Protein AF-0000000078757923 (afdb_homodimer)

Secondary structure (DSSP, 8-state):
--EEE-HHHHHHHHHT--HHHHHHHHHHHHTT-EEE-HHHHHHHHHH--SHHHHHHHHHHHHTSEEPP--HHHHHHHHHHHHHHHHTT----HHHHHHHHHHHHTT-EEE---HHHHHHHHHS-PEEP---/--EEEPHHHHHHHHHT--HHHHHHHHHHHHTT-EEE-HHHHHHHHHH--SHHHHHHHHHHHHTSEEPP--HHHHHHHHHHHHHHHHTT----HHHHHHHHHHHHTT-EEE---HHHHHHHHHS-PEE----

Radius of gyration: 18.82 Å; Cα contacts (8 Å, |Δi|>4): 417; chains: 2; bounding box: 42×55×40 Å

Foldseek 3Di:
DAEEEALVLVVCLVVVPDVVSVVVVVVCVVVLRYEYEPLSLVVNLVPQPDPVSNVVSVVVRVPHHYFDDDPVLLVVLVVLQVQCVVVVQHDDSSVSSSQSSCVVVVHAYEDPDCSVVSSVVSDVHHHDDPD/DAEEEALVLVVCLVVVPDPVSVVVVVVCVVVLRYEYEPLSLVVNLVPQPDPVSNVVSVVVRVPHHYFDDDPVLLVVLVVLQVQCVVVVQHDDSSVSSSQSSCVVVVHAYEDPDCSVVVSVVSDVHHHDDPD

Nearest PDB structures (foldseek):
  6a7v-assembly1_E  TM=8.807E-01  e=2.699E-10  Mycobacterium tuberculosis H37Rv
  5ecw-assembly1_A  TM=8.393E-01  e=2.695E-07  Shigella flexneri
  5ecy-assembly1_E  TM=8.179E-01  e=3.902E-07  Shigella flexneri
  5h4g-assembly1_A  TM=8.136E-01  e=9.433E-05  Pyrococcus horikoshii OT3
  1v96-assembly1_A  TM=8.284E-01  e=4.985E-04  Pyrococcus horikoshii

Solvent-accessible surface area (backbone atoms only — not comparable to full-atom values): 14177 Å² total; per-residue (Å²): 125,40,30,32,67,31,58,69,43,50,54,40,44,77,66,64,74,42,70,61,59,37,50,43,52,48,51,35,57,75,68,69,26,44,39,40,45,61,66,46,51,14,51,53,43,28,63,42,85,47,69,72,53,34,56,56,44,51,57,56,57,68,71,43,49,71,55,86,73,47,70,69,51,28,43,49,21,6,49,49,40,34,53,36,41,75,72,72,43,84,68,53,70,66,56,30,42,55,49,40,52,21,51,76,64,67,17,25,36,32,62,79,59,68,67,55,57,57,47,28,72,75,42,89,50,43,71,49,72,90,103,124,40,29,30,67,32,57,69,44,50,54,39,44,78,66,65,74,43,70,61,60,36,50,43,52,48,52,34,55,75,68,68,25,47,39,39,45,62,65,46,51,13,54,52,42,29,64,41,85,47,69,72,53,34,56,57,45,51,55,57,57,68,70,43,50,70,55,86,73,47,68,71,51,27,44,50,21,5,48,48,41,34,54,36,41,77,71,73,42,84,67,54,70,67,57,30,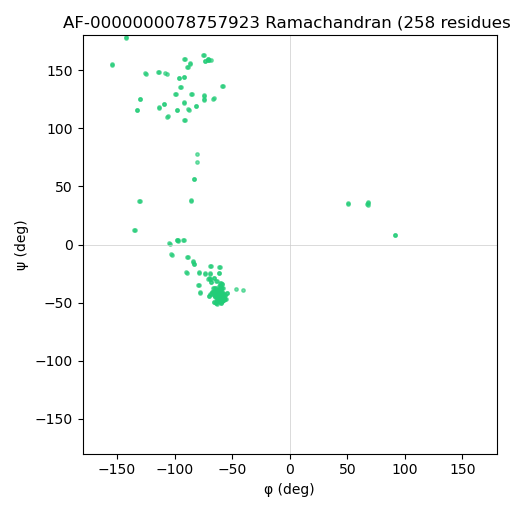41,54,50,41,51,22,51,75,64,67,17,25,37,31,62,80,60,67,67,55,58,56,47,27,74,76,41,92,50,43,71,50,71,90,103

pLDDT: mean 95.31, std 5.0, range [71.44, 98.69]

Organism: Turneriella parva (strain ATCC BAA-1111 / DSM 21527 / NCTC 11395 / H) (NCBI:t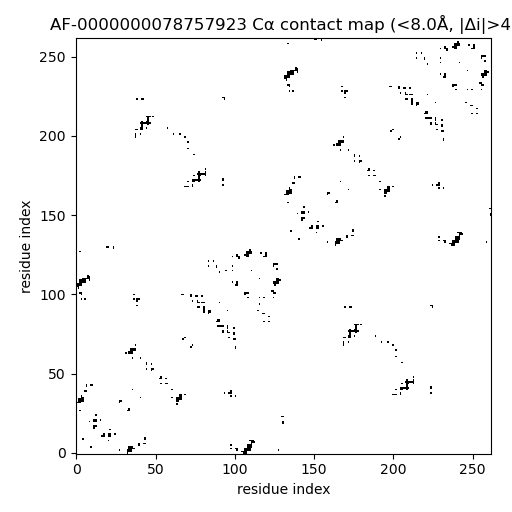xid869212)

InterPro domains:
  IPR002716 PIN domain [PF01850] (3-121)
  IPR022907 VapC family [MF_00265] (3-126)
  IPR029060 PIN-like domain superfamily [SSF88723] (1-119)
  IPR050556 Type II toxin-antitoxin system RNase [PTHR33653] (1-123)

Sequence (262 aa):
MNVVVDTCIWVDYFAGRDAALCEAVDRLLEHGLVLMTPVIAAELVSGARKNDQNVRLKAFLGDLSLADSSLSHWFRVGDLRARLQTEGITVSTPDAHIAQVALDQKARLFTHDKIFAKIAKACNLRLFDDFMNVVVDTCIWVDYFAGRDAALCEAVDRLLEHGLVLMTPVIAAELVSGARKNDQNVRLKAFLGDLSLADSSLSHWFRVGDLRARLQTEGITVSTPDAHIAQVALDQKARLFTHDKIFAKIAKACNLRLFDDF

Structure (mmCIF, N/CA/C/O backbone):
data_AF-0000000078757923-model_v1
#
loop_
_entity.id
_entity.type
_entity.pdbx_description
1 polymer 'Ribonuclease VapC'
#
loop_
_atom_site.group_PDB
_atom_site.id
_atom_site.type_symbol
_atom_site.label_atom_id
_atom_site.label_alt_id
_atom_site.label_comp_id
_atom_site.label_asym_id
_atom_site.label_entity_id
_atom_site.label_seq_id
_atom_site.pdbx_PDB_ins_code
_atom_site.Cartn_x
_atom_site.Cartn_y
_atom_site.Cartn_z
_atom_site.occupancy
_atom_site.B_iso_or_equiv
_atom_site.auth_seq_id
_atom_site.auth_comp_id
_atom_site.auth_asym_id
_atom_site.auth_atom_id
_atom_site.pdbx_PDB_model_num
ATOM 1 N N . MET A 1 1 ? 5.074 24.609 -3.227 1 90.94 1 MET A N 1
ATOM 2 C CA . MET A 1 1 ? 5.512 23.219 -3.238 1 90.94 1 MET A CA 1
ATOM 3 C C . MET A 1 1 ? 4.566 22.344 -2.418 1 90.94 1 MET A C 1
ATOM 5 O O . MET A 1 1 ? 4.199 22.703 -1.298 1 90.94 1 MET A O 1
ATOM 9 N N . ASN A 1 2 ? 4.16 21.172 -2.998 1 97.12 2 ASN A N 1
ATOM 10 C CA . ASN A 1 2 ? 3.213 20.312 -2.293 1 97.12 2 ASN A CA 1
ATOM 11 C C . ASN A 1 2 ? 3.871 19.594 -1.122 1 97.12 2 ASN A C 1
ATOM 13 O O . ASN A 1 2 ? 5.098 19.484 -1.066 1 97.12 2 ASN A O 1
ATOM 17 N N . VAL A 1 3 ? 2.982 19.188 -0.18 1 98.44 3 VAL A N 1
ATOM 18 C CA . VAL A 1 3 ? 3.449 18.484 1.009 1 98.44 3 VAL A CA 1
ATOM 19 C C . VAL A 1 3 ? 2.625 17.219 1.215 1 98.44 3 VAL A C 1
ATOM 21 O O . VAL A 1 3 ? 1.392 17.266 1.202 1 98.44 3 VAL A O 1
ATOM 24 N N . VAL A 1 4 ? 3.34 16.125 1.305 1 98.62 4 VAL A N 1
ATOM 25 C CA . VAL A 1 4 ? 2.701 14.898 1.786 1 98.62 4 VAL A CA 1
ATOM 26 C C . VAL A 1 4 ? 2.65 14.914 3.312 1 98.62 4 VAL A C 1
ATOM 28 O O . VAL A 1 4 ? 3.688 14.992 3.975 1 98.62 4 VAL A O 1
ATOM 31 N N . VAL A 1 5 ? 1.465 14.867 3.826 1 98.56 5 VAL A N 1
ATOM 32 C CA . VAL A 1 5 ? 1.284 14.852 5.273 1 98.56 5 VAL A CA 1
ATOM 33 C C . VAL A 1 5 ? 1.075 13.422 5.754 1 98.56 5 VAL A C 1
ATOM 35 O O . VAL A 1 5 ? 0.077 12.781 5.41 1 98.56 5 VAL A O 1
ATOM 38 N N . ASP A 1 6 ? 1.981 12.969 6.52 1 98.25 6 ASP A N 1
ATOM 39 C CA . ASP A 1 6 ? 2.02 11.578 6.961 1 98.25 6 ASP A CA 1
ATOM 40 C C . ASP A 1 6 ? 0.902 11.289 7.961 1 98.25 6 ASP A C 1
ATOM 42 O O . ASP A 1 6 ? 0.355 12.211 8.57 1 98.25 6 ASP A O 1
ATOM 46 N N . THR A 1 7 ? 0.587 10.055 8.109 1 97.88 7 THR A N 1
ATOM 47 C CA . THR A 1 7 ? -0.505 9.617 8.969 1 97.88 7 THR A CA 1
ATOM 48 C C . THR A 1 7 ? -0.314 10.133 10.398 1 97.88 7 THR A C 1
ATOM 50 O O . THR A 1 7 ? -1.262 10.617 11.023 1 97.88 7 THR A O 1
ATOM 53 N N . CYS A 1 8 ? 0.916 10.047 10.922 1 96.62 8 CYS A N 1
ATOM 54 C CA . CYS A 1 8 ? 1.171 10.477 12.297 1 96.62 8 CYS A CA 1
ATOM 55 C C . CYS A 1 8 ? 0.852 11.953 12.477 1 96.62 8 CYS A C 1
ATOM 57 O O . CYS A 1 8 ? 0.363 12.367 13.531 1 96.62 8 CYS A O 1
ATOM 59 N N . ILE A 1 9 ? 1.122 12.75 11.477 1 98 9 ILE A N 1
ATOM 60 C CA . ILE A 1 9 ? 0.833 14.18 11.547 1 98 9 ILE A CA 1
ATOM 61 C C . ILE A 1 9 ? -0.678 14.398 11.508 1 98 9 ILE A C 1
ATOM 63 O O . ILE A 1 9 ? -1.21 15.211 12.266 1 98 9 ILE A O 1
ATOM 67 N N . TRP A 1 10 ? -1.368 13.711 10.648 1 97.62 10 TRP A N 1
ATOM 68 C CA . TRP A 1 10 ? -2.822 13.82 10.578 1 97.62 10 TRP A CA 1
ATOM 69 C C . TRP A 1 10 ? -3.467 13.453 11.906 1 97.62 10 TRP A C 1
ATOM 71 O O . TRP A 1 10 ? -4.414 14.102 12.344 1 97.62 10 TRP A O 1
ATOM 81 N N . VAL A 1 11 ? -3.021 12.375 12.508 1 95.44 11 VAL A N 1
ATOM 82 C CA . VAL A 1 11 ? -3.557 11.93 13.789 1 95.44 11 VAL A CA 1
ATOM 83 C C . VAL A 1 11 ? -3.406 13.039 14.828 1 95.44 11 VAL A C 1
ATOM 85 O O . VAL A 1 11 ? -4.359 13.375 15.531 1 95.44 11 VAL A O 1
ATOM 88 N N . ASP A 1 12 ? -2.217 13.648 14.875 1 96 12 ASP A N 1
ATOM 89 C CA . ASP A 1 12 ? -1.98 14.758 15.789 1 96 12 ASP A CA 1
ATOM 90 C C . ASP A 1 12 ? -2.883 15.945 15.453 1 96 12 ASP A C 1
ATOM 92 O O . ASP A 1 12 ? -3.4 16.609 16.359 1 96 12 ASP A O 1
ATOM 96 N N . TYR A 1 13 ? -3.064 16.172 14.18 1 96.94 13 TYR A N 1
ATOM 97 C CA . TYR A 1 13 ? -3.879 17.297 13.711 1 96.94 13 TYR A CA 1
ATOM 98 C C . TYR A 1 13 ? -5.332 17.125 14.148 1 96.94 13 TYR A C 1
ATOM 100 O O . TYR A 1 13 ? -5.914 18.047 14.734 1 96.94 13 TYR A O 1
ATOM 108 N N . PHE A 1 14 ? -5.887 15.961 13.891 1 94.56 14 PHE A N 1
ATOM 109 C CA . PHE A 1 14 ? -7.289 15.727 14.211 1 94.56 14 PHE A CA 1
ATOM 110 C C . PHE A 1 14 ? -7.504 15.672 15.719 1 94.56 14 PHE A C 1
ATOM 112 O O . PHE A 1 14 ? -8.586 16 16.203 1 94.56 14 PHE A O 1
ATOM 119 N N . ALA A 1 15 ? -6.43 15.32 16.469 1 93.62 15 ALA A N 1
ATOM 120 C CA . ALA A 1 15 ? -6.508 15.266 17.922 1 93.62 15 ALA A CA 1
ATOM 121 C C . ALA A 1 15 ? -6.277 16.641 18.531 1 93.62 15 ALA A C 1
ATOM 123 O O . ALA A 1 15 ? -6.523 16.844 19.734 1 93.62 15 ALA A O 1
ATOM 124 N N . GLY A 1 16 ? -5.781 17.562 17.812 1 93.38 16 GLY A N 1
ATOM 125 C CA . GLY A 1 16 ? -5.492 18.891 18.328 1 93.38 16 GLY A CA 1
ATOM 126 C C . GLY A 1 16 ? -4.355 18.906 19.344 1 93.38 16 GLY A C 1
ATOM 127 O O . GLY A 1 16 ? -4.391 19.656 20.312 1 93.38 16 GLY A O 1
ATOM 128 N N . ARG A 1 17 ? -3.359 18.094 19.25 1 91.38 17 ARG A N 1
ATOM 129 C CA . ARG A 1 17 ? -2.344 17.875 20.266 1 91.38 17 ARG A CA 1
ATOM 130 C C . ARG A 1 17 ? -1.305 18.984 20.266 1 91.38 17 ARG A C 1
ATOM 132 O O . ARG A 1 17 ? -0.697 19.281 21.297 1 91.38 17 ARG A O 1
ATOM 139 N N . ASP A 1 18 ? -0.938 19.562 19.109 1 92.56 18 ASP A N 1
ATOM 140 C CA . ASP A 1 18 ? 0.115 20.547 18.938 1 92.56 18 ASP A CA 1
ATOM 141 C C . ASP A 1 18 ? -0.373 21.734 18.094 1 92.56 18 ASP A C 1
ATOM 143 O O . ASP A 1 18 ? -0.575 21.594 16.891 1 92.56 18 ASP A O 1
ATOM 147 N N . ALA A 1 19 ? -0.401 22.891 18.766 1 95.25 19 ALA A N 1
ATOM 148 C CA . ALA A 1 19 ? -0.981 24.062 18.109 1 95.25 19 ALA A CA 1
ATOM 149 C C . ALA A 1 19 ? -0.16 24.469 16.891 1 95.25 19 ALA A C 1
ATOM 151 O O . ALA A 1 19 ? -0.716 24.828 15.852 1 95.25 19 ALA A O 1
ATOM 152 N N . ALA A 1 20 ? 1.085 24.469 17.078 1 96.5 20 ALA A N 1
ATOM 153 C CA . ALA A 1 20 ? 1.955 24.859 15.969 1 96.5 20 ALA A CA 1
ATOM 154 C C . ALA A 1 20 ? 1.812 23.906 14.789 1 96.5 20 ALA A C 1
ATOM 156 O O . ALA A 1 20 ? 1.78 24.328 13.633 1 96.5 20 ALA A O 1
ATOM 157 N N . LEU A 1 21 ? 1.756 22.641 15.055 1 96.62 21 LEU A N 1
ATOM 158 C CA . LEU A 1 21 ? 1.553 21.625 14.031 1 96.62 21 LEU A CA 1
ATOM 159 C C . LEU A 1 21 ? 0.213 21.812 13.328 1 96.62 21 LEU A C 1
ATOM 161 O O . LEU A 1 21 ? 0.139 21.766 12.102 1 96.62 21 LEU A O 1
ATOM 165 N N . CYS A 1 22 ? -0.809 22.078 14.102 1 97.44 22 CYS A N 1
ATOM 166 C CA . CYS A 1 22 ? -2.143 22.266 13.547 1 97.44 22 CYS A CA 1
ATOM 167 C C . CYS A 1 22 ? -2.186 23.5 12.641 1 97.44 22 CYS A C 1
ATOM 169 O O . CYS A 1 22 ? -2.768 23.453 11.555 1 97.44 22 CYS A O 1
ATOM 171 N N . GLU A 1 23 ? -1.558 24.516 13.094 1 97.62 23 GLU A N 1
ATOM 172 C CA . GLU A 1 23 ? -1.508 25.734 12.289 1 97.62 23 GLU A CA 1
ATOM 173 C C . GLU A 1 23 ? -0.775 25.5 10.969 1 97.62 23 GLU A C 1
ATOM 175 O O . GLU A 1 23 ? -1.177 26.016 9.93 1 97.62 23 GLU A O 1
ATOM 180 N N . ALA A 1 24 ? 0.298 24.766 11.055 1 97.62 24 ALA A N 1
ATOM 181 C CA . ALA A 1 24 ? 1.062 24.438 9.852 1 97.62 24 ALA A CA 1
ATOM 182 C C . ALA A 1 24 ? 0.21 23.656 8.852 1 97.62 24 ALA A C 1
ATOM 184 O O . ALA A 1 24 ? 0.204 23.969 7.66 1 97.62 24 ALA A O 1
ATOM 185 N N . VAL A 1 25 ? -0.478 22.672 9.32 1 98.06 25 VAL A N 1
ATOM 186 C CA . VAL A 1 25 ? -1.34 21.859 8.461 1 98.06 25 VAL A CA 1
ATOM 187 C C . VAL A 1 25 ? -2.463 22.734 7.895 1 98.06 25 VAL A C 1
ATOM 189 O O . VAL A 1 25 ? -2.787 22.641 6.711 1 98.06 25 VAL A O 1
ATOM 192 N N . ASP A 1 26 ? -3.049 23.625 8.711 1 97.81 26 ASP A N 1
ATOM 193 C CA . ASP A 1 26 ? -4.098 24.531 8.25 1 97.81 26 ASP A CA 1
ATOM 194 C C . ASP A 1 26 ? -3.605 25.391 7.098 1 97.81 26 ASP A C 1
ATOM 196 O O . ASP A 1 26 ? -4.32 25.594 6.113 1 97.81 26 ASP A O 1
ATOM 200 N N . ARG A 1 27 ? -2.467 25.875 7.258 1 97.5 27 ARG A N 1
ATOM 201 C CA . ARG A 1 27 ? -1.891 26.719 6.211 1 97.5 27 ARG A CA 1
ATOM 202 C C . ARG A 1 27 ? -1.735 25.938 4.906 1 97.5 27 ARG A C 1
ATOM 204 O O . ARG A 1 27 ? -2.049 26.453 3.83 1 97.5 27 ARG A O 1
ATOM 211 N N . LEU A 1 28 ? -1.198 24.734 5.012 1 98 28 LEU A N 1
ATOM 212 C CA . LEU A 1 28 ? -1.042 23.906 3.83 1 98 28 LEU A CA 1
ATOM 213 C C . LEU A 1 28 ? -2.391 23.641 3.164 1 98 28 LEU A C 1
ATOM 215 O O . LEU A 1 28 ? -2.502 23.703 1.937 1 98 28 LEU A O 1
ATOM 219 N N . LEU A 1 29 ? -3.4 23.359 3.955 1 98 29 LEU A N 1
ATOM 220 C CA . LEU A 1 29 ? -4.742 23.094 3.457 1 98 29 LEU A CA 1
ATOM 221 C C . LEU A 1 29 ? -5.324 24.328 2.77 1 98 29 LEU A C 1
ATOM 223 O O . LEU A 1 29 ? -5.895 24.234 1.681 1 98 29 LEU A O 1
ATOM 227 N N . GLU A 1 30 ? -5.156 25.422 3.42 1 97.56 30 GLU A N 1
ATOM 228 C CA . GLU A 1 30 ? -5.699 26.672 2.91 1 97.56 30 GLU A CA 1
ATOM 229 C C . GLU A 1 30 ? -5.117 27 1.539 1 97.56 30 GLU A C 1
ATOM 231 O O . GLU A 1 30 ? -5.805 27.578 0.69 1 97.56 30 GLU A O 1
ATOM 236 N N . HIS A 1 31 ? -3.928 26.641 1.33 1 97.56 31 HIS A N 1
ATOM 237 C CA . HIS A 1 31 ? -3.246 26.984 0.09 1 97.56 31 HIS A CA 1
ATOM 238 C C . HIS A 1 31 ? -3.301 25.844 -0.915 1 97.56 31 HIS A C 1
ATOM 240 O O . HIS A 1 31 ? -2.703 25.922 -1.99 1 97.56 31 HIS A O 1
ATOM 246 N N . GLY A 1 32 ? -3.988 24.766 -0.598 1 97.25 32 GLY A N 1
ATOM 247 C CA . GLY A 1 32 ? -4.148 23.656 -1.514 1 97.25 32 GLY A CA 1
ATOM 248 C C . GLY A 1 32 ? -2.85 22.906 -1.782 1 97.25 32 GLY A C 1
ATOM 249 O O . GLY A 1 32 ? -2.625 22.422 -2.893 1 97.25 32 GLY A O 1
ATOM 250 N N . LEU A 1 33 ? -2.002 22.812 -0.717 1 97.75 33 LEU A N 1
ATOM 251 C CA . LEU A 1 33 ? -0.654 22.297 -0.935 1 97.75 33 LEU A CA 1
ATOM 252 C C . LEU A 1 33 ? -0.532 20.859 -0.43 1 97.75 33 LEU A C 1
ATOM 254 O O . LEU A 1 33 ? 0.512 20.234 -0.595 1 97.75 33 LEU A O 1
ATOM 258 N N . VAL A 1 34 ? -1.569 20.281 0.095 1 98.5 34 VAL A N 1
ATOM 259 C CA . VAL A 1 34 ? -1.521 18.938 0.666 1 98.5 34 VAL A CA 1
ATOM 260 C C . VAL A 1 34 ? -1.714 17.906 -0.437 1 98.5 34 VAL A C 1
ATOM 262 O O . VAL A 1 34 ? -2.652 18 -1.231 1 98.5 34 VAL A O 1
ATOM 265 N N . LEU A 1 35 ? -0.828 16.969 -0.448 1 97.94 35 LEU A N 1
ATOM 266 C CA . LEU A 1 35 ? -0.921 15.82 -1.337 1 97.94 35 LEU A CA 1
ATOM 267 C C . LEU A 1 35 ? -1.255 14.555 -0.554 1 97.94 35 LEU A C 1
ATOM 269 O O . LEU A 1 35 ? -0.511 14.164 0.349 1 97.94 35 LEU A O 1
ATOM 273 N N . MET A 1 36 ? -2.352 13.969 -0.925 1 97.88 36 MET A N 1
ATOM 274 C CA . MET A 1 36 ? -2.809 12.75 -0.273 1 97.88 36 MET A CA 1
ATOM 275 C C . MET A 1 36 ? -2.291 11.516 -1.005 1 97.88 36 MET A C 1
ATOM 277 O O . MET A 1 36 ? -2.158 11.523 -2.229 1 97.88 36 MET A O 1
ATOM 281 N N . THR A 1 37 ? -1.981 10.484 -0.229 1 97.5 37 THR A N 1
ATOM 282 C CA . THR A 1 37 ? -1.593 9.203 -0.797 1 97.5 37 THR A CA 1
ATOM 283 C C . THR A 1 37 ? -2.631 8.133 -0.472 1 97.5 37 THR A C 1
ATOM 285 O O . THR A 1 37 ? -3.262 8.172 0.587 1 97.5 37 THR A O 1
ATOM 288 N N . PRO A 1 38 ? -2.779 7.18 -1.384 1 96.31 38 PRO A N 1
ATOM 289 C CA . PRO A 1 38 ? -3.75 6.105 -1.151 1 96.31 38 PRO A CA 1
ATOM 290 C C . PRO A 1 38 ? -3.525 5.383 0.175 1 96.31 38 PRO A C 1
ATOM 292 O O . PRO A 1 38 ? -4.477 5.152 0.925 1 96.31 38 PRO A O 1
ATOM 295 N N . VAL A 1 39 ? -2.369 5.129 0.502 1 97.38 39 VAL A N 1
ATOM 296 C CA . VAL A 1 39 ? -2.033 4.352 1.689 1 97.38 39 VAL A CA 1
ATOM 297 C C . VAL A 1 39 ? -2.379 5.148 2.945 1 97.38 39 VAL A C 1
ATOM 299 O O . VAL A 1 39 ? -2.939 4.605 3.9 1 97.38 39 VAL A O 1
ATOM 302 N N . ILE A 1 40 ? -2.074 6.422 2.977 1 98.19 40 ILE A N 1
ATOM 303 C CA . ILE A 1 40 ? -2.379 7.27 4.125 1 98.19 40 ILE A CA 1
ATOM 304 C C . ILE A 1 40 ? -3.891 7.367 4.309 1 98.19 40 ILE A C 1
ATOM 306 O O . ILE A 1 40 ? -4.395 7.285 5.43 1 98.19 40 ILE A O 1
ATOM 310 N N . ALA A 1 41 ? -4.617 7.516 3.205 1 97.75 41 ALA A N 1
ATOM 311 C CA . ALA A 1 41 ? -6.074 7.57 3.277 1 97.75 41 ALA A CA 1
ATOM 312 C C . ALA A 1 41 ? -6.641 6.32 3.941 1 97.75 41 ALA A C 1
ATOM 314 O O . ALA A 1 41 ? -7.484 6.41 4.836 1 97.75 41 ALA A O 1
ATOM 315 N N . ALA A 1 42 ? -6.18 5.168 3.516 1 97.38 42 ALA A N 1
ATOM 316 C CA . ALA A 1 42 ? -6.648 3.904 4.082 1 97.38 42 ALA A CA 1
ATOM 317 C C . ALA A 1 42 ? -6.348 3.83 5.578 1 97.38 42 ALA A C 1
ATOM 319 O O . ALA A 1 42 ? -7.188 3.387 6.363 1 97.38 42 ALA A O 1
ATOM 320 N N . GLU A 1 43 ? -5.188 4.266 5.93 1 97.62 43 GLU A N 1
ATOM 321 C CA . GLU A 1 43 ? -4.762 4.199 7.328 1 97.62 43 GLU A CA 1
ATOM 322 C C . GLU A 1 43 ? -5.586 5.145 8.195 1 97.62 43 GLU A C 1
ATOM 324 O O . GLU A 1 43 ? -5.949 4.801 9.328 1 97.62 43 GLU A O 1
ATOM 329 N N . LEU A 1 44 ? -5.863 6.289 7.727 1 97.56 44 LEU A N 1
ATOM 330 C CA . LEU A 1 44 ? -6.68 7.246 8.469 1 97.56 44 LEU A CA 1
ATOM 331 C C . LEU A 1 44 ? -8.102 6.73 8.633 1 97.56 44 LEU A C 1
ATOM 333 O O . LEU A 1 44 ? -8.672 6.816 9.727 1 97.56 44 LEU A O 1
ATOM 337 N N . VAL A 1 45 ? -8.656 6.176 7.574 1 97.31 45 VAL A N 1
ATOM 338 C CA . VAL A 1 45 ? -10 5.613 7.637 1 97.31 45 VAL A CA 1
ATOM 339 C C . VAL A 1 45 ? -10.031 4.461 8.633 1 97.31 45 VAL A C 1
ATOM 341 O O . VAL A 1 45 ? -10.953 4.359 9.445 1 97.31 45 VAL A O 1
ATOM 344 N N . SER A 1 46 ? -9.031 3.629 8.57 1 96.5 46 SER A N 1
ATOM 345 C CA . SER A 1 46 ? -8.938 2.502 9.492 1 96.5 46 SER A CA 1
ATOM 346 C C . SER A 1 46 ? -8.914 2.971 10.945 1 96.5 46 SER A C 1
ATOM 348 O O . SER A 1 46 ? -9.438 2.293 11.828 1 96.5 46 SER A O 1
ATOM 350 N N . GLY A 1 47 ? -8.344 4.043 11.172 1 94.88 47 GLY A N 1
ATOM 351 C CA . GLY A 1 47 ? -8.18 4.559 12.523 1 94.88 47 GLY A CA 1
ATOM 352 C C . GLY A 1 47 ? -9.398 5.297 13.039 1 94.88 47 GLY A C 1
ATOM 353 O O . GLY A 1 47 ? -9.531 5.535 14.234 1 94.88 47 GLY A O 1
ATOM 354 N N . ALA A 1 48 ? -10.297 5.695 12.211 1 89 48 ALA A N 1
ATOM 355 C CA . ALA A 1 48 ? -11.477 6.465 12.586 1 89 48 ALA A CA 1
ATOM 356 C C . ALA A 1 48 ? -12.562 5.555 13.156 1 89 48 ALA A C 1
ATOM 358 O O . ALA A 1 48 ? -13.094 4.691 12.453 1 89 48 ALA A O 1
ATOM 359 N N . ARG A 1 49 ? -12.578 5.043 14.398 1 71.69 49 ARG A N 1
ATOM 360 C CA . ARG A 1 49 ? -13.305 4.043 15.164 1 71.69 49 ARG A CA 1
ATOM 361 C C . ARG A 1 49 ? -14.812 4.191 14.961 1 71.69 49 ARG A C 1
ATOM 363 O O . ARG A 1 49 ? -15.562 3.219 15.094 1 71.69 49 ARG A O 1
ATOM 370 N N . LYS A 1 50 ? -15.375 5.395 14.867 1 74.44 50 LYS A N 1
ATOM 371 C CA . LYS A 1 50 ? -16.828 5.516 14.828 1 74.44 50 LYS A CA 1
ATOM 372 C C . LYS A 1 50 ? -17.312 5.91 13.43 1 74.44 50 LYS A C 1
ATOM 374 O O . LYS A 1 50 ? -16.609 6.637 12.711 1 74.44 50 LYS A O 1
ATOM 379 N N . ASN A 1 51 ? -18.406 5.473 13.078 1 71.56 51 ASN A N 1
ATOM 380 C CA . ASN A 1 51 ? -19 5.645 11.758 1 71.56 51 ASN A CA 1
ATOM 381 C C . ASN A 1 51 ? -19.109 7.121 11.391 1 71.56 51 ASN A C 1
ATOM 383 O O . ASN A 1 51 ? -18.766 7.512 10.266 1 71.56 51 ASN A O 1
ATOM 387 N N . ASP A 1 52 ? -19.609 7.926 12.305 1 78.94 52 ASP A N 1
ATOM 388 C CA . ASP A 1 52 ? -19.812 9.336 11.984 1 78.94 52 ASP A CA 1
ATOM 389 C C . ASP A 1 52 ? -18.484 10.023 11.688 1 78.94 52 ASP A C 1
ATOM 391 O O . ASP A 1 52 ? -18.406 10.883 10.805 1 78.94 52 ASP A O 1
ATOM 395 N N . GLN A 1 53 ? -17.516 9.594 12.281 1 83.44 53 GLN A N 1
ATOM 396 C CA . GLN A 1 53 ? -16.172 10.133 12.07 1 83.44 53 GLN A CA 1
ATOM 397 C C . GLN A 1 53 ? -15.609 9.68 10.727 1 83.44 53 GLN A C 1
ATOM 399 O O . GLN A 1 53 ? -14.922 10.453 10.047 1 83.44 53 GLN A O 1
ATOM 404 N N . ASN A 1 54 ? -16.141 8.586 10.312 1 89.88 54 ASN A N 1
ATOM 405 C CA . ASN A 1 54 ? -15.648 8.031 9.055 1 89.88 54 ASN A CA 1
ATOM 406 C C . ASN A 1 54 ? -16.219 8.781 7.852 1 89.88 54 ASN A C 1
ATOM 408 O O . ASN A 1 54 ? -15.5 9.062 6.891 1 89.88 54 ASN A O 1
ATOM 412 N N . VAL A 1 55 ? -17.453 9.102 7.902 1 91.75 55 VAL A N 1
ATOM 413 C CA . VAL A 1 55 ? -18.109 9.781 6.789 1 91.75 55 VAL A CA 1
ATOM 414 C C . VAL A 1 55 ? -17.484 11.156 6.59 1 91.75 55 VAL A C 1
ATOM 416 O O . VAL A 1 55 ? -17.141 11.531 5.469 1 91.75 55 VAL A O 1
ATOM 419 N N . ARG A 1 56 ? -17.359 11.914 7.648 1 93.88 56 ARG A N 1
ATOM 420 C CA . ARG A 1 56 ? -16.766 13.242 7.582 1 93.88 56 ARG A CA 1
ATOM 421 C C . ARG A 1 56 ? -15.312 13.172 7.145 1 93.88 56 ARG A C 1
ATOM 423 O O . ARG A 1 56 ? -14.859 14 6.348 1 93.88 56 ARG A O 1
ATOM 430 N N . LEU A 1 57 ? -14.648 12.195 7.668 1 95.94 57 LEU A N 1
ATOM 431 C CA . LEU A 1 57 ? -13.242 12.016 7.312 1 95.94 57 LEU A CA 1
ATOM 432 C C . LEU A 1 57 ? -13.094 11.719 5.824 1 95.94 57 LEU A C 1
ATOM 434 O O . LEU A 1 57 ? -12.289 12.344 5.141 1 95.94 57 LEU A O 1
ATOM 438 N N . LYS A 1 58 ? -13.883 10.812 5.32 1 96.5 58 LYS A N 1
ATOM 439 C CA . LYS A 1 58 ? -13.812 10.43 3.912 1 96.5 58 LYS A CA 1
ATOM 440 C C . LYS A 1 58 ? -14.141 11.609 3.004 1 96.5 58 LYS A C 1
ATOM 442 O O . LYS A 1 58 ? -13.516 11.797 1.961 1 96.5 58 LYS A O 1
ATOM 447 N N . ALA A 1 59 ? -15.109 12.422 3.371 1 96.12 59 ALA A N 1
ATOM 448 C CA . ALA A 1 59 ? -15.445 13.625 2.615 1 96.12 59 ALA A CA 1
ATOM 449 C C . ALA A 1 59 ? -14.266 14.602 2.58 1 96.12 59 ALA A C 1
ATOM 451 O O . ALA A 1 59 ? -13.922 15.133 1.521 1 96.12 59 ALA A O 1
ATOM 452 N N . PHE A 1 60 ? -13.656 14.781 3.74 1 96.5 60 PHE A N 1
ATOM 453 C CA . PHE A 1 60 ? -12.492 15.656 3.861 1 96.5 60 PHE A CA 1
ATOM 454 C C . PHE A 1 60 ? -11.352 15.148 2.992 1 96.5 60 PHE A C 1
ATOM 456 O O . PHE A 1 60 ? -10.766 15.914 2.221 1 96.5 60 PHE A O 1
ATOM 463 N N . LEU A 1 61 ? -11.055 13.859 3.051 1 96.62 61 LEU A N 1
ATOM 464 C CA . LEU A 1 61 ? -9.961 13.266 2.289 1 96.62 61 LEU A CA 1
ATOM 465 C C . LEU A 1 61 ? -10.242 13.328 0.792 1 96.62 61 LEU A C 1
ATOM 467 O O . LEU A 1 61 ? -9.32 13.484 -0.013 1 96.62 61 LEU A O 1
ATOM 471 N N . GLY A 1 62 ? -11.492 13.141 0.432 1 95.94 62 GLY A N 1
ATOM 472 C CA . GLY A 1 62 ? -11.914 13.188 -0.959 1 95.94 62 GLY A CA 1
ATOM 473 C C . GLY A 1 62 ? -11.664 14.539 -1.614 1 95.94 62 GLY A C 1
ATOM 474 O O . GLY A 1 62 ? -11.609 14.633 -2.842 1 95.94 62 GLY A O 1
ATOM 475 N N . ASP A 1 63 ? -11.492 15.578 -0.839 1 95.94 63 ASP A N 1
ATOM 476 C CA . ASP A 1 63 ? -11.289 16.938 -1.338 1 95.94 63 ASP A CA 1
ATOM 477 C C . ASP A 1 63 ? -9.805 17.219 -1.584 1 95.94 63 ASP A C 1
ATOM 479 O O . ASP A 1 63 ? -9.453 18.219 -2.197 1 95.94 63 ASP A O 1
ATOM 483 N N . LEU A 1 64 ? -8.953 16.359 -1.146 1 96.94 64 LEU A N 1
ATOM 484 C CA . LEU A 1 64 ? -7.516 16.562 -1.275 1 96.94 64 LEU A CA 1
ATOM 485 C C . LEU A 1 64 ? -7.004 16 -2.598 1 96.94 64 LEU A C 1
ATOM 487 O O . LEU A 1 64 ? -7.594 15.07 -3.152 1 96.94 64 LEU A O 1
ATOM 491 N N . SER A 1 65 ? -5.922 16.578 -3.092 1 95.88 65 SER A N 1
ATOM 492 C CA . SER A 1 65 ? -5.281 16.047 -4.289 1 95.88 65 SER A CA 1
ATOM 493 C C . SER A 1 65 ? -4.676 14.672 -4.023 1 95.88 65 SER A C 1
ATOM 495 O O . SER A 1 65 ? -3.875 14.508 -3.098 1 95.88 65 SER A O 1
ATOM 497 N N . LEU A 1 66 ? -5.078 13.688 -4.848 1 95.62 66 LEU A N 1
ATOM 498 C CA . LEU A 1 66 ? -4.594 12.328 -4.676 1 95.62 66 LEU A CA 1
ATOM 499 C C . LEU A 1 66 ? -3.375 12.062 -5.555 1 95.62 66 LEU A C 1
ATOM 501 O O . LEU A 1 66 ? -3.373 12.414 -6.738 1 95.62 66 LEU A O 1
ATOM 505 N N . ALA A 1 67 ? -2.389 11.438 -4.973 1 95.69 67 ALA A N 1
ATOM 506 C CA . ALA A 1 67 ? -1.161 11.117 -5.695 1 95.69 67 ALA A CA 1
ATOM 507 C C . ALA A 1 67 ? -1.41 10.055 -6.758 1 95.69 67 ALA A C 1
ATOM 509 O O . ALA A 1 67 ? -2.344 9.258 -6.637 1 95.69 67 ALA A O 1
ATOM 510 N N . ASP A 1 68 ? -0.467 10.031 -7.738 1 89.81 68 ASP A N 1
ATOM 511 C CA . ASP A 1 68 ? -0.468 9.023 -8.789 1 89.81 68 ASP A CA 1
ATOM 512 C C . ASP A 1 68 ? -0.372 7.617 -8.203 1 89.81 68 ASP A C 1
ATOM 514 O O . ASP A 1 68 ? 0.352 7.391 -7.23 1 89.81 68 ASP A O 1
ATOM 518 N N . SER A 1 69 ? -1.141 6.777 -8.711 1 90.31 69 SER A N 1
ATOM 519 C CA . SER A 1 69 ? -1.124 5.383 -8.281 1 90.31 69 SER A CA 1
ATOM 520 C C . SER A 1 69 ? -1.043 4.434 -9.469 1 90.31 69 SER A C 1
ATOM 522 O O . SER A 1 69 ? -1.701 3.393 -9.484 1 90.31 69 SER A O 1
ATOM 524 N N . SER A 1 70 ? -0.289 4.84 -10.469 1 93.62 70 SER A N 1
ATOM 525 C CA . SER A 1 70 ? -0.1 4.012 -11.656 1 93.62 70 SER A CA 1
ATOM 526 C C . SER A 1 70 ? 0.85 2.852 -11.375 1 93.62 70 SER A C 1
ATOM 528 O O . SER A 1 70 ? 1.575 2.865 -10.375 1 93.62 70 SER A O 1
ATOM 530 N N . LEU A 1 71 ? 0.765 1.894 -12.289 1 95.75 71 LEU A N 1
ATOM 531 C CA . LEU A 1 71 ? 1.683 0.766 -12.172 1 95.75 71 LEU A CA 1
ATOM 532 C C . LEU A 1 71 ? 3.133 1.236 -12.234 1 95.75 71 LEU A C 1
ATOM 534 O O . LEU A 1 71 ? 3.992 0.708 -11.523 1 95.75 71 LEU A O 1
ATOM 538 N N . SER A 1 72 ? 3.414 2.211 -13.07 1 96.25 72 SER A N 1
ATOM 539 C CA . SER A 1 72 ? 4.758 2.771 -13.188 1 96.25 72 SER A CA 1
ATOM 540 C C . SER A 1 72 ? 5.223 3.363 -11.859 1 96.25 72 SER A C 1
ATOM 542 O O . SER A 1 72 ? 6.391 3.227 -11.492 1 96.25 72 SER A O 1
ATOM 544 N N . HIS A 1 73 ? 4.359 4.055 -11.148 1 97 73 HIS A N 1
ATOM 545 C CA . HIS A 1 73 ? 4.688 4.559 -9.82 1 97 73 HIS A CA 1
ATOM 546 C C . HIS A 1 73 ? 5.051 3.42 -8.875 1 97 73 HIS A C 1
ATOM 548 O O . HIS A 1 73 ? 6.059 3.492 -8.164 1 97 73 HIS A O 1
ATOM 554 N N . TRP A 1 74 ? 4.281 2.396 -8.898 1 97.25 74 TRP A N 1
ATOM 555 C CA . TRP A 1 74 ? 4.5 1.304 -7.957 1 97.25 74 TRP A CA 1
ATOM 556 C C . TRP A 1 74 ? 5.773 0.536 -8.297 1 97.25 74 TRP A C 1
ATOM 558 O O . TRP A 1 74 ? 6.434 -0.013 -7.41 1 97.25 74 TRP A O 1
ATOM 568 N N . PHE A 1 75 ? 6.145 0.512 -9.602 1 97.62 75 PHE A N 1
ATOM 569 C CA . PHE A 1 75 ? 7.453 -0.021 -9.953 1 97.62 75 PHE A CA 1
ATOM 570 C C . PHE A 1 75 ? 8.562 0.799 -9.305 1 97.62 75 PHE A C 1
ATOM 572 O O . PHE A 1 75 ? 9.523 0.242 -8.781 1 97.62 75 PHE A O 1
ATOM 579 N N . ARG A 1 76 ? 8.398 2.096 -9.289 1 97.25 76 ARG A N 1
ATOM 580 C CA . ARG A 1 76 ? 9.391 2.961 -8.664 1 97.25 76 ARG A CA 1
ATOM 581 C C . ARG A 1 76 ? 9.406 2.779 -7.148 1 97.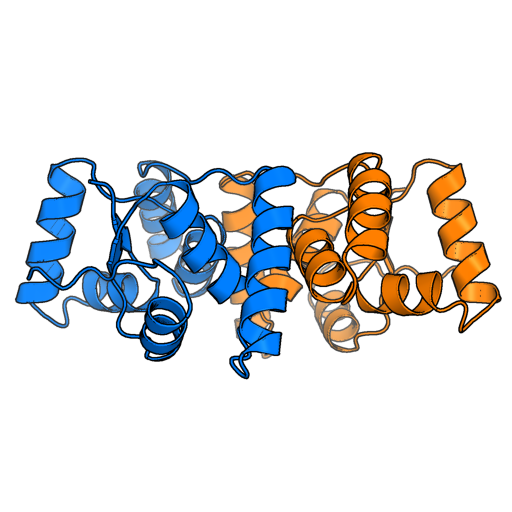25 76 ARG A C 1
ATOM 583 O O . ARG A 1 76 ? 10.453 2.902 -6.512 1 97.25 76 ARG A O 1
ATOM 590 N N . VAL A 1 77 ? 8.25 2.482 -6.602 1 97.81 77 VAL A N 1
ATOM 591 C CA . VAL A 1 77 ? 8.195 2.146 -5.18 1 97.81 77 VAL A CA 1
ATOM 592 C C . VAL A 1 77 ? 9.07 0.927 -4.902 1 97.81 77 VAL A C 1
ATOM 594 O O . VAL A 1 77 ? 9.875 0.932 -3.965 1 97.81 77 VAL A O 1
ATOM 597 N N . GLY A 1 78 ? 8.852 -0.129 -5.715 1 97.69 78 GLY A N 1
ATOM 598 C CA . GLY A 1 78 ? 9.672 -1.32 -5.562 1 97.69 78 GLY A CA 1
ATOM 599 C C . GLY A 1 78 ? 11.148 -1.052 -5.742 1 97.69 78 GLY A C 1
ATOM 600 O O . GLY A 1 78 ? 11.977 -1.549 -4.969 1 97.69 78 GLY A O 1
ATOM 601 N N . ASP A 1 79 ? 11.516 -0.257 -6.742 1 97.12 79 ASP A N 1
ATOM 602 C CA . ASP A 1 79 ? 12.898 0.109 -6.992 1 97.12 79 ASP A CA 1
ATOM 603 C C . ASP A 1 79 ? 13.5 0.852 -5.801 1 97.12 79 ASP A C 1
ATOM 605 O O . ASP A 1 79 ? 14.633 0.585 -5.398 1 97.12 79 ASP A O 1
ATOM 609 N N . LEU A 1 80 ? 12.766 1.768 -5.262 1 97.38 80 LEU A N 1
ATOM 610 C CA . LEU A 1 80 ? 13.227 2.527 -4.105 1 97.38 80 LEU A CA 1
ATOM 611 C C . LEU A 1 80 ? 13.492 1.605 -2.92 1 97.38 80 LEU A C 1
ATOM 613 O O . LEU A 1 80 ? 14.539 1.707 -2.27 1 97.38 80 LEU A O 1
ATOM 617 N N . ARG A 1 81 ? 12.539 0.761 -2.637 1 96.69 81 ARG A N 1
ATOM 618 C CA . ARG A 1 81 ? 12.68 -0.179 -1.53 1 96.69 81 ARG A CA 1
ATOM 619 C C . ARG A 1 81 ? 13.922 -1.04 -1.696 1 96.69 81 ARG A C 1
ATOM 621 O O . ARG A 1 81 ? 14.672 -1.251 -0.739 1 96.69 81 ARG A O 1
ATOM 628 N N . ALA A 1 82 ? 14.125 -1.572 -2.877 1 95.75 82 ALA A N 1
ATOM 629 C CA . ALA A 1 82 ? 15.305 -2.377 -3.166 1 95.75 82 ALA A CA 1
ATOM 630 C C . ALA A 1 82 ? 16.578 -1.58 -2.926 1 95.75 82 ALA A C 1
ATOM 632 O O . ALA A 1 82 ? 17.531 -2.078 -2.307 1 95.75 82 ALA A O 1
ATOM 633 N N . ARG A 1 83 ? 16.609 -0.375 -3.414 1 95.44 83 ARG A N 1
ATOM 634 C CA . ARG A 1 83 ? 17.781 0.491 -3.25 1 95.44 83 ARG A CA 1
ATOM 635 C C . ARG A 1 83 ? 18.062 0.752 -1.775 1 95.44 83 ARG A C 1
ATOM 637 O O . ARG A 1 83 ? 19.203 0.654 -1.332 1 95.44 83 ARG A O 1
ATOM 644 N N . LEU A 1 84 ? 17.062 1.068 -1.009 1 96.81 84 LEU A N 1
ATOM 645 C CA . LEU A 1 84 ? 17.219 1.339 0.416 1 96.81 84 LEU A CA 1
ATOM 646 C C . LEU A 1 84 ? 17.734 0.106 1.149 1 96.81 84 LEU A C 1
ATOM 648 O O . LEU A 1 84 ? 18.578 0.219 2.037 1 96.81 84 LEU A O 1
ATOM 652 N N . GLN A 1 85 ? 17.219 -1.016 0.745 1 95 85 GLN A N 1
ATOM 653 C CA . GLN A 1 85 ? 17.656 -2.26 1.366 1 95 85 GLN A CA 1
ATOM 654 C C . GLN A 1 85 ? 19.156 -2.484 1.144 1 95 85 GLN A C 1
ATOM 656 O O . GLN A 1 85 ? 19.859 -2.939 2.045 1 95 85 GLN A O 1
ATOM 661 N N . THR A 1 86 ? 19.625 -2.24 -0.074 1 93.75 86 THR A N 1
ATOM 662 C CA . THR A 1 86 ? 21.047 -2.393 -0.383 1 93.75 86 THR A CA 1
ATOM 663 C C . THR A 1 86 ? 21.891 -1.448 0.468 1 93.75 86 THR A C 1
ATOM 665 O O . THR A 1 86 ? 23.078 -1.7 0.693 1 93.75 86 THR A O 1
ATOM 668 N N . GLU A 1 87 ? 21.312 -0.414 0.904 1 94.5 87 GLU A N 1
ATOM 669 C CA . GLU A 1 87 ? 22.016 0.557 1.749 1 94.5 87 GLU A CA 1
ATOM 670 C C . GLU A 1 87 ? 21.812 0.238 3.229 1 94.5 87 GLU A C 1
ATOM 672 O O . GLU A 1 87 ? 22.172 1.041 4.094 1 94.5 87 GLU A O 1
ATOM 677 N N . GLY A 1 88 ? 21.141 -0.837 3.539 1 95.31 88 GLY A N 1
ATOM 678 C CA . GLY A 1 88 ? 20.984 -1.3 4.906 1 95.31 88 GLY A CA 1
ATOM 679 C C . GLY A 1 88 ? 19.734 -0.752 5.578 1 95.31 88 GLY A C 1
ATOM 680 O O . GLY A 1 88 ? 19.578 -0.868 6.797 1 95.31 88 GLY A O 1
ATOM 681 N N . ILE A 1 89 ? 18.875 -0.083 4.828 1 96.25 89 ILE A N 1
ATOM 682 C CA . ILE A 1 89 ? 17.625 0.475 5.363 1 96.25 89 ILE A CA 1
ATOM 683 C C . ILE A 1 89 ? 16.438 -0.366 4.902 1 96.25 89 ILE A C 1
ATOM 685 O O . ILE A 1 89 ? 16.109 -0.381 3.713 1 96.25 89 ILE A O 1
ATOM 689 N N . THR A 1 90 ? 15.812 -1.081 5.785 1 95.94 90 THR A N 1
ATOM 690 C CA . THR A 1 90 ? 14.617 -1.851 5.469 1 95.94 90 THR A CA 1
ATOM 691 C C . THR A 1 90 ? 13.359 -1.026 5.73 1 95.94 90 THR A C 1
ATOM 693 O O . THR A 1 90 ? 13.148 -0.543 6.844 1 95.94 90 THR A O 1
ATOM 696 N N . VAL A 1 91 ? 12.578 -0.863 4.691 1 96.81 91 VAL A N 1
ATOM 697 C CA . VAL A 1 91 ? 11.375 -0.04 4.812 1 96.81 91 VAL A CA 1
ATOM 698 C C . VAL A 1 91 ? 10.156 -0.846 4.387 1 96.81 91 VAL A C 1
ATOM 700 O O . VAL A 1 91 ? 10.242 -1.699 3.5 1 96.81 91 VAL A O 1
ATOM 703 N N . SER A 1 92 ? 9.047 -0.599 4.984 1 97.5 92 SER A N 1
ATOM 704 C CA . SER A 1 92 ? 7.801 -1.24 4.59 1 97.5 92 SER A CA 1
ATOM 705 C C . SER A 1 92 ? 7.312 -0.716 3.24 1 97.5 92 SER A C 1
ATOM 707 O O . SER A 1 92 ? 7.727 0.357 2.799 1 97.5 92 SER A O 1
ATOM 709 N N . THR A 1 93 ? 6.473 -1.492 2.594 1 97.44 93 THR A N 1
ATOM 710 C CA . THR A 1 93 ? 5.934 -1.074 1.304 1 97.44 93 THR A CA 1
ATOM 711 C C . THR A 1 93 ? 5.137 0.22 1.443 1 97.44 93 THR A C 1
ATOM 713 O O . THR A 1 93 ? 5.297 1.143 0.641 1 97.44 93 THR A O 1
ATOM 716 N N . PRO A 1 94 ? 4.324 0.391 2.551 1 97.75 94 PRO A N 1
ATOM 717 C CA . PRO A 1 94 ? 3.625 1.666 2.723 1 97.75 94 PRO A CA 1
ATOM 718 C C . PRO A 1 94 ? 4.582 2.848 2.873 1 97.75 94 PRO A C 1
ATOM 720 O O . PRO A 1 94 ? 4.383 3.891 2.244 1 97.75 94 PRO A O 1
ATOM 723 N N . ASP A 1 95 ? 5.617 2.689 3.617 1 97.94 95 ASP A N 1
ATOM 724 C CA . ASP A 1 95 ? 6.57 3.775 3.824 1 97.94 95 ASP A CA 1
ATOM 725 C C . ASP A 1 95 ? 7.305 4.113 2.529 1 97.94 95 ASP A C 1
ATOM 727 O O . ASP A 1 95 ? 7.531 5.285 2.225 1 97.94 95 ASP A O 1
ATOM 731 N N . ALA A 1 96 ? 7.664 3.07 1.794 1 97.94 96 ALA A N 1
ATOM 732 C CA . ALA A 1 96 ? 8.305 3.297 0.501 1 97.94 96 ALA A CA 1
ATOM 733 C C . ALA A 1 96 ? 7.367 4.027 -0.456 1 97.94 96 ALA A C 1
ATOM 735 O O . ALA A 1 96 ? 7.801 4.891 -1.221 1 97.94 96 ALA A O 1
ATOM 736 N N . HIS A 1 97 ? 6.102 3.643 -0.454 1 98.06 97 HIS A N 1
ATOM 737 C CA . HIS A 1 97 ? 5.094 4.301 -1.277 1 98.06 97 HIS A CA 1
ATOM 738 C C . HIS A 1 97 ? 4.992 5.785 -0.939 1 98.06 97 HIS A C 1
ATOM 740 O O . HIS A 1 97 ? 5.027 6.633 -1.833 1 98.06 97 HIS A O 1
ATOM 746 N N . ILE A 1 98 ? 4.895 6.078 0.338 1 98.31 98 ILE A N 1
ATOM 747 C CA . ILE A 1 98 ? 4.77 7.457 0.794 1 98.31 98 ILE A CA 1
ATOM 748 C C . ILE A 1 98 ? 6.004 8.25 0.372 1 98.31 98 ILE A C 1
ATOM 750 O O . ILE A 1 98 ? 5.887 9.344 -0.182 1 98.31 98 ILE A O 1
ATOM 754 N N . ALA A 1 99 ? 7.145 7.703 0.591 1 98.38 99 ALA A N 1
ATOM 755 C CA . ALA A 1 99 ? 8.391 8.359 0.205 1 98.38 99 ALA A CA 1
ATOM 756 C C . ALA A 1 99 ? 8.461 8.57 -1.306 1 98.38 99 ALA A C 1
ATOM 758 O O . ALA A 1 99 ? 8.836 9.648 -1.771 1 98.38 99 ALA A O 1
ATOM 759 N N . GLN A 1 100 ? 8.109 7.57 -2.045 1 98.25 100 GLN A N 1
ATOM 760 C CA . GLN A 1 100 ? 8.203 7.641 -3.5 1 98.25 100 GLN A CA 1
ATOM 761 C C . GLN A 1 100 ? 7.25 8.688 -4.062 1 98.25 100 GLN A C 1
ATOM 763 O O . GLN A 1 100 ? 7.566 9.359 -5.043 1 98.25 100 GLN A O 1
ATOM 768 N N . VAL A 1 101 ? 6.047 8.82 -3.482 1 98 101 VAL A N 1
ATOM 769 C CA . VAL A 1 101 ? 5.117 9.859 -3.898 1 98 101 VAL A CA 1
ATOM 770 C C . VAL A 1 101 ? 5.758 11.234 -3.717 1 98 101 VAL A C 1
ATOM 772 O O . VAL A 1 101 ? 5.707 12.07 -4.617 1 98 101 VAL A O 1
ATOM 775 N N . ALA A 1 102 ? 6.316 11.414 -2.527 1 98.12 102 ALA A N 1
ATOM 776 C CA . ALA A 1 102 ? 6.988 12.688 -2.273 1 98.12 102 ALA A CA 1
ATOM 777 C C . ALA A 1 102 ? 8.094 12.938 -3.293 1 98.12 102 ALA A C 1
ATOM 779 O O . ALA A 1 102 ? 8.219 14.047 -3.822 1 98.12 102 ALA A O 1
ATOM 780 N N . LEU A 1 103 ? 8.859 11.945 -3.625 1 97.88 103 LEU A N 1
ATOM 781 C CA . LEU A 1 103 ? 9.953 12.055 -4.578 1 97.88 103 LEU A CA 1
ATOM 782 C C . LEU A 1 103 ? 9.43 12.367 -5.977 1 97.88 103 LEU A C 1
ATOM 784 O O . LEU A 1 103 ? 9.938 13.266 -6.652 1 97.88 103 LEU A O 1
ATOM 788 N N . ASP A 1 104 ? 8.445 11.602 -6.398 1 97.25 104 ASP A N 1
ATOM 789 C CA . ASP A 1 104 ? 7.887 11.766 -7.738 1 97.25 104 ASP A CA 1
ATOM 790 C C . ASP A 1 104 ? 7.344 13.18 -7.93 1 97.25 104 ASP A C 1
ATOM 792 O O . ASP A 1 104 ? 7.453 13.75 -9.023 1 97.25 104 ASP A O 1
ATOM 796 N N . GLN A 1 105 ? 6.773 13.711 -6.926 1 97.06 105 GLN A N 1
ATOM 797 C CA . GLN A 1 105 ? 6.078 14.992 -7.023 1 97.06 105 GLN A CA 1
ATOM 798 C C . GLN A 1 105 ? 6.965 16.141 -6.555 1 97.06 105 GLN A C 1
ATOM 800 O O . GLN A 1 105 ? 6.508 17.281 -6.445 1 97.06 105 GLN A O 1
ATOM 805 N N . LYS A 1 106 ? 8.203 15.797 -6.23 1 96.75 106 LYS A N 1
ATOM 806 C CA . LYS A 1 106 ? 9.117 16.781 -5.668 1 96.75 106 LYS A CA 1
ATOM 807 C C . LYS A 1 106 ? 8.477 17.516 -4.488 1 96.75 106 LYS A C 1
ATOM 809 O O . LYS A 1 106 ? 8.602 18.734 -4.367 1 96.75 106 LYS A O 1
ATOM 814 N N . ALA A 1 107 ? 7.688 16.797 -3.738 1 98 107 ALA A N 1
ATOM 815 C CA . ALA A 1 107 ? 7 17.328 -2.559 1 98 107 ALA A CA 1
ATOM 816 C C . ALA A 1 107 ? 7.836 17.109 -1.3 1 98 107 ALA A C 1
ATOM 818 O O . ALA A 1 107 ? 8.766 16.297 -1.291 1 98 107 ALA A O 1
ATOM 819 N N . ARG A 1 108 ? 7.559 17.875 -0.284 1 98.31 108 ARG A N 1
ATOM 820 C CA . ARG A 1 108 ? 8.109 17.625 1.041 1 98.31 108 ARG A CA 1
ATOM 821 C C . ARG A 1 108 ? 7.23 16.641 1.817 1 98.31 108 ARG A C 1
ATOM 823 O O . ARG A 1 108 ? 6.047 16.5 1.518 1 98.31 108 ARG A O 1
ATOM 830 N N . LEU A 1 109 ? 7.875 15.984 2.75 1 98.69 109 LEU A N 1
ATOM 831 C CA . LEU A 1 109 ? 7.148 15.039 3.59 1 98.69 109 LEU A CA 1
ATOM 832 C C . LEU A 1 109 ? 7.098 15.523 5.035 1 98.69 109 LEU A C 1
ATOM 834 O O . LEU A 1 109 ? 8.141 15.734 5.66 1 98.69 109 LEU A O 1
ATOM 838 N N . PHE A 1 110 ? 5.855 15.773 5.535 1 98.69 110 PHE A N 1
ATOM 839 C CA . PHE A 1 110 ? 5.617 16.156 6.922 1 98.69 110 PHE A CA 1
ATOM 840 C C . PHE A 1 110 ? 5.367 14.922 7.785 1 98.69 110 PHE A C 1
ATOM 842 O O . PHE A 1 110 ? 4.297 14.312 7.707 1 98.69 110 PHE A O 1
ATOM 849 N N . THR A 1 111 ? 6.34 14.57 8.617 1 98.31 111 THR A N 1
ATOM 850 C CA . THR A 1 111 ? 6.266 13.32 9.359 1 98.31 111 THR A CA 1
ATOM 851 C C . THR A 1 111 ? 7.078 13.414 10.648 1 98.31 111 THR A C 1
ATOM 853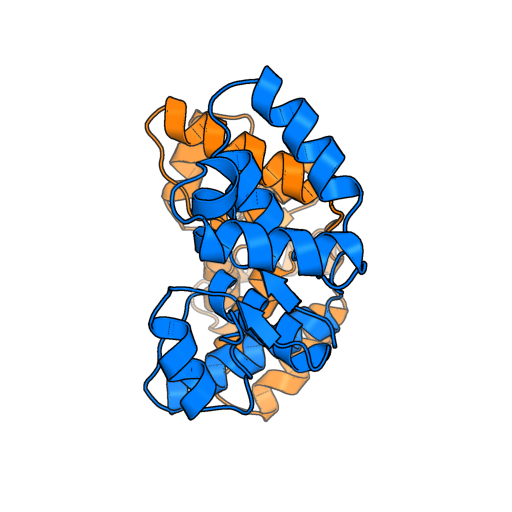 O O . THR A 1 111 ? 7.992 14.234 10.758 1 98.31 111 THR A O 1
ATOM 856 N N . HIS A 1 112 ? 6.656 12.578 11.617 1 96.19 112 HIS A N 1
ATOM 857 C CA . HIS A 1 112 ? 7.438 12.383 12.836 1 96.19 112 HIS A CA 1
ATOM 858 C C . HIS A 1 112 ? 8.203 11.07 12.797 1 96.19 112 HIS A C 1
ATOM 860 O O . HIS A 1 112 ? 9 10.781 13.688 1 96.19 112 HIS A O 1
ATOM 866 N N . ASP A 1 113 ? 7.953 10.242 11.836 1 96.94 113 ASP A N 1
ATOM 867 C CA . ASP A 1 113 ? 8.531 8.898 11.812 1 96.94 113 ASP A CA 1
ATOM 868 C C . ASP A 1 113 ? 10.016 8.953 11.445 1 96.94 113 ASP A C 1
ATOM 870 O O . ASP A 1 113 ? 10.375 9.406 10.359 1 96.94 113 ASP A O 1
ATOM 874 N N . LYS A 1 114 ? 10.859 8.398 12.273 1 96 114 LYS A N 1
ATOM 875 C CA . LYS A 1 114 ? 12.312 8.484 12.156 1 96 114 LYS A CA 1
ATOM 876 C C . LYS A 1 114 ? 12.812 7.707 10.938 1 96 114 LYS A C 1
ATOM 878 O O . LYS A 1 114 ? 13.914 7.957 10.445 1 96 114 LYS A O 1
ATOM 883 N N . ILE A 1 115 ? 12.023 6.824 10.43 1 97.25 115 ILE A N 1
ATOM 884 C CA . ILE A 1 115 ? 12.445 6.035 9.273 1 97.25 115 ILE A CA 1
ATOM 885 C C . ILE A 1 115 ? 12.617 6.945 8.062 1 97.25 115 ILE A C 1
ATOM 887 O O . ILE A 1 115 ? 13.484 6.707 7.219 1 97.25 115 ILE A O 1
ATOM 891 N N . PHE A 1 116 ? 11.883 8.008 8.016 1 97.94 116 PHE A N 1
ATOM 892 C CA . PHE A 1 116 ? 11.93 8.883 6.848 1 97.94 116 PHE A CA 1
ATOM 893 C C . PHE A 1 116 ? 13.164 9.781 6.895 1 97.94 116 PHE A C 1
ATOM 895 O O . PHE A 1 116 ? 13.625 10.266 5.859 1 97.94 116 PHE A O 1
ATOM 902 N N . ALA A 1 117 ? 13.664 9.992 8.109 1 96 117 ALA A N 1
ATOM 903 C CA . ALA A 1 117 ? 14.953 10.68 8.203 1 96 117 ALA A CA 1
ATOM 904 C C . ALA A 1 117 ? 16.062 9.828 7.594 1 96 117 ALA A C 1
ATOM 906 O O . ALA A 1 117 ? 16.969 10.352 6.93 1 96 117 ALA A O 1
ATOM 907 N N . LYS A 1 118 ? 15.984 8.547 7.863 1 96.06 118 LYS A N 1
ATOM 908 C CA . LYS A 1 118 ? 16.953 7.625 7.27 1 96.06 118 LYS A CA 1
ATOM 909 C C . LYS A 1 118 ? 16.828 7.598 5.75 1 96.06 118 LYS A C 1
ATOM 911 O O . LYS A 1 118 ? 17.828 7.598 5.035 1 96.06 118 LYS A O 1
ATOM 916 N N . ILE A 1 119 ? 15.57 7.574 5.277 1 97.62 119 ILE A N 1
ATOM 917 C CA . ILE A 1 119 ? 15.312 7.562 3.84 1 97.62 119 ILE A CA 1
ATOM 918 C C . ILE A 1 119 ? 15.852 8.844 3.205 1 97.62 119 ILE A C 1
ATOM 920 O O . ILE A 1 119 ? 16.453 8.805 2.131 1 97.62 119 ILE A O 1
ATOM 924 N N . ALA A 1 120 ? 15.633 9.945 3.842 1 96.5 120 ALA A N 1
ATOM 925 C CA . ALA A 1 120 ? 16.062 11.25 3.332 1 96.5 120 ALA A CA 1
ATOM 926 C C . ALA A 1 120 ? 17.578 11.289 3.168 1 96.5 120 ALA A C 1
ATOM 928 O O . ALA A 1 120 ? 18.094 11.93 2.248 1 96.5 120 ALA A O 1
ATOM 929 N N . LYS A 1 121 ? 18.25 10.625 4.059 1 93.31 121 LYS A N 1
ATOM 930 C CA . LYS A 1 121 ? 19.703 10.57 3.98 1 93.31 121 LYS A CA 1
ATOM 931 C C . LYS A 1 121 ? 20.172 9.742 2.789 1 93.31 121 LYS A C 1
ATOM 933 O O . LYS A 1 121 ? 21.203 10.016 2.195 1 93.31 121 LYS A O 1
ATOM 938 N N . ALA A 1 122 ? 19.375 8.766 2.422 1 94.31 122 ALA A N 1
ATOM 939 C CA . ALA A 1 122 ? 19.75 7.816 1.374 1 94.31 122 ALA A CA 1
ATOM 940 C C . ALA A 1 122 ? 19.297 8.312 0.001 1 94.31 122 ALA A C 1
ATOM 942 O O . ALA A 1 122 ? 19.844 7.902 -1.022 1 94.31 122 ALA A O 1
ATOM 943 N N . CYS A 1 123 ? 18.344 9.125 -0.006 1 93.19 123 CYS A N 1
ATOM 944 C CA . CYS A 1 123 ? 17.812 9.633 -1.27 1 93.19 123 CYS A CA 1
ATOM 945 C C . CYS A 1 123 ? 17.438 11.102 -1.148 1 93.19 123 CYS A C 1
ATOM 947 O O . CYS A 1 123 ? 17.656 11.727 -0.105 1 93.19 123 CYS A O 1
ATOM 949 N N . ASN A 1 124 ? 17 11.766 -2.139 1 93.25 124 ASN A N 1
ATOM 950 C CA . ASN A 1 124 ? 16.734 13.195 -2.172 1 93.25 124 ASN A CA 1
ATOM 951 C C . ASN A 1 124 ? 15.328 13.516 -1.649 1 93.25 124 ASN A C 1
ATOM 953 O O . ASN A 1 124 ? 14.648 14.391 -2.182 1 93.25 124 ASN A O 1
ATOM 957 N N . LEU A 1 125 ? 14.906 12.75 -0.58 1 97.31 125 LEU A N 1
ATOM 958 C CA . LEU A 1 125 ? 13.625 13.047 0.051 1 97.31 125 LEU A CA 1
ATOM 959 C C . LEU A 1 125 ? 13.727 14.305 0.915 1 97.31 125 LEU A C 1
ATOM 961 O O . LEU A 1 125 ? 14.625 14.422 1.746 1 97.31 125 LEU A O 1
ATOM 965 N N . ARG A 1 126 ? 12.844 15.25 0.724 1 97.19 126 ARG A N 1
ATOM 966 C CA . ARG A 1 126 ? 12.812 16.484 1.505 1 97.19 126 ARG A CA 1
ATOM 967 C C . ARG A 1 126 ? 11.758 16.406 2.605 1 97.19 126 ARG A C 1
ATOM 969 O O . ARG A 1 126 ? 10.609 16.031 2.348 1 97.19 126 ARG A O 1
ATOM 976 N N . LEU A 1 127 ? 12.195 16.719 3.754 1 97.75 127 LEU A N 1
ATOM 977 C CA . LEU A 1 127 ? 11.281 16.703 4.887 1 97.75 127 LEU A CA 1
ATOM 978 C C . LEU A 1 127 ? 10.727 18.094 5.164 1 97.75 127 LEU A C 1
ATOM 980 O O . LEU A 1 127 ? 11.398 19.094 4.914 1 97.75 127 LEU A O 1
ATOM 984 N N . PHE A 1 128 ? 9.445 18.125 5.57 1 97.38 128 PHE A N 1
ATOM 985 C CA . PHE A 1 128 ? 8.789 19.359 5.949 1 97.38 128 PHE A CA 1
ATOM 986 C C . PHE A 1 128 ? 9.008 19.656 7.43 1 97.38 128 PHE A C 1
ATOM 988 O O . PHE A 1 128 ? 8.594 18.891 8.289 1 97.38 128 PHE A O 1
ATOM 995 N N . ASP A 1 129 ? 9.711 20.812 7.672 1 88.56 129 ASP A N 1
ATOM 996 C CA . ASP A 1 129 ? 10.016 21.188 9.047 1 88.56 129 ASP A CA 1
ATOM 997 C C . ASP A 1 129 ? 9.75 22.672 9.281 1 88.56 129 ASP A C 1
ATOM 999 O O . ASP A 1 129 ? 10.203 23.25 10.273 1 88.56 129 ASP A O 1
ATOM 1003 N N . ASP A 1 130 ? 9.109 23.297 8.391 1 80.56 130 ASP A N 1
ATOM 1004 C CA . ASP A 1 130 ? 8.883 24.734 8.414 1 80.56 130 ASP A CA 1
ATOM 1005 C C . ASP A 1 130 ? 7.68 25.094 9.289 1 80.56 130 ASP A C 1
ATOM 1007 O O . ASP A 1 130 ? 6.617 25.438 8.773 1 80.56 130 ASP A O 1
ATOM 1011 N N . PHE A 1 131 ? 7.684 24.719 10.5 1 75.81 131 PHE A N 1
ATOM 1012 C CA . PHE A 1 131 ? 6.582 25.188 11.328 1 75.81 131 PHE A CA 1
ATOM 1013 C C . PHE A 1 131 ? 7.027 25.375 12.773 1 75.81 131 PHE A C 1
ATOM 1015 O O . PHE A 1 131 ? 8.055 24.828 13.18 1 75.81 131 PHE A O 1
ATOM 1022 N N . MET B 1 1 ? -13.359 -17.078 -13.102 1 90.88 1 MET B N 1
ATOM 1023 C CA . MET B 1 1 ? -13.188 -16.234 -11.93 1 90.88 1 MET B CA 1
ATOM 1024 C C . MET B 1 1 ? -11.727 -15.82 -11.766 1 90.88 1 MET B C 1
ATOM 1026 O O . MET B 1 1 ? -10.828 -16.656 -11.859 1 90.88 1 MET B O 1
ATOM 1030 N N . ASN B 1 2 ? -11.484 -14.5 -11.523 1 97.12 2 ASN B N 1
ATOM 1031 C CA . ASN B 1 2 ? -10.102 -14.031 -11.414 1 97.12 2 ASN B CA 1
ATOM 1032 C C . ASN B 1 2 ? -9.469 -14.469 -10.094 1 97.12 2 ASN B C 1
ATOM 1034 O O . ASN B 1 2 ? -10.172 -14.82 -9.148 1 97.12 2 ASN B O 1
ATOM 1038 N N . VAL B 1 3 ? -8.109 -14.484 -10.141 1 98.44 3 VAL B N 1
ATOM 1039 C CA . VAL B 1 3 ? -7.344 -14.883 -8.961 1 98.44 3 VAL B CA 1
ATOM 1040 C C . VAL B 1 3 ? -6.262 -13.844 -8.68 1 98.44 3 VAL B C 1
ATOM 1042 O O . VAL B 1 3 ? -5.504 -13.469 -9.578 1 98.44 3 VAL B O 1
ATOM 1045 N N . VAL B 1 4 ? -6.293 -13.352 -7.461 1 98.62 4 VAL B N 1
ATOM 1046 C CA . VAL B 1 4 ? -5.148 -12.578 -6.984 1 98.62 4 VAL B CA 1
ATOM 1047 C C . VAL B 1 4 ? -4.047 -13.523 -6.512 1 98.62 4 VAL B C 1
ATOM 1049 O O . VAL B 1 4 ? -4.266 -14.344 -5.609 1 98.62 4 VAL B O 1
ATOM 1052 N N . VAL B 1 5 ? -2.926 -13.43 -7.141 1 98.56 5 VAL B N 1
ATOM 1053 C CA . VAL B 1 5 ? -1.79 -14.266 -6.766 1 98.56 5 VAL B CA 1
ATOM 1054 C C . VAL B 1 5 ? -0.849 -13.484 -5.852 1 98.56 5 VAL B C 1
ATOM 1056 O O . VAL B 1 5 ? -0.253 -12.484 -6.27 1 98.56 5 VAL B O 1
ATOM 1059 N N . ASP B 1 6 ? -0.731 -13.945 -4.68 1 98.19 6 ASP B N 1
ATOM 1060 C CA . ASP B 1 6 ? 0.013 -13.258 -3.631 1 98.19 6 ASP B CA 1
ATOM 1061 C C . ASP B 1 6 ? 1.516 -13.312 -3.898 1 98.19 6 ASP B C 1
ATOM 1063 O O . ASP B 1 6 ? 1.987 -14.164 -4.656 1 98.19 6 ASP B O 1
ATOM 1067 N N . THR B 1 7 ? 2.227 -12.43 -3.293 1 97.94 7 THR B N 1
ATOM 1068 C CA . THR B 1 7 ? 3.666 -12.297 -3.496 1 97.94 7 THR B CA 1
ATOM 1069 C C . THR B 1 7 ? 4.371 -13.625 -3.207 1 97.94 7 THR B C 1
ATOM 1071 O O . THR B 1 7 ? 5.25 -14.039 -3.965 1 97.94 7 THR B O 1
ATOM 1074 N N . CYS B 1 8 ? 3.992 -14.312 -2.109 1 96.56 8 CYS B N 1
ATOM 1075 C CA . CYS B 1 8 ? 4.652 -15.555 -1.735 1 96.56 8 CYS B CA 1
ATOM 1076 C C . CYS B 1 8 ? 4.492 -16.609 -2.826 1 96.56 8 CYS B C 1
ATOM 1078 O O . CYS B 1 8 ? 5.402 -17.391 -3.072 1 96.56 8 CYS B O 1
ATOM 1080 N N . ILE B 1 9 ? 3.359 -16.625 -3.469 1 98 9 ILE B N 1
ATOM 1081 C CA . ILE B 1 9 ? 3.123 -17.578 -4.543 1 98 9 ILE B CA 1
ATOM 1082 C C . ILE B 1 9 ? 3.979 -17.219 -5.754 1 98 9 ILE B C 1
ATOM 1084 O O . ILE B 1 9 ? 4.574 -18.094 -6.387 1 98 9 ILE B O 1
ATOM 1088 N N . TRP B 1 10 ? 4.043 -15.969 -6.105 1 97.62 10 TRP B N 1
ATOM 1089 C CA . TRP B 1 10 ? 4.871 -15.523 -7.219 1 97.62 10 TRP B CA 1
ATOM 1090 C C . TRP B 1 10 ? 6.336 -15.891 -6.988 1 97.62 10 TRP B C 1
ATOM 1092 O O . TRP B 1 10 ? 7.027 -16.312 -7.914 1 97.62 10 TRP B O 1
ATOM 1102 N N . VAL B 1 11 ? 6.82 -15.648 -5.793 1 95.5 11 VAL B N 1
ATOM 1103 C CA . VAL B 1 11 ? 8.203 -15.961 -5.457 1 95.5 11 VAL B CA 1
ATOM 1104 C C . VAL B 1 11 ? 8.469 -17.453 -5.695 1 95.5 11 VAL B C 1
ATOM 1106 O O . VAL B 1 11 ? 9.453 -17.812 -6.336 1 95.5 11 VAL B O 1
ATOM 1109 N N . ASP B 1 12 ? 7.555 -18.297 -5.219 1 96.06 12 ASP B N 1
ATOM 1110 C CA . ASP B 1 12 ? 7.676 -19.734 -5.441 1 96.06 12 ASP B CA 1
ATOM 1111 C C . ASP B 1 12 ? 7.617 -20.062 -6.93 1 96.06 12 ASP B C 1
ATOM 1113 O O . ASP B 1 12 ? 8.352 -20.938 -7.406 1 96.06 12 ASP B O 1
ATOM 1117 N N . TYR B 1 13 ? 6.762 -19.375 -7.641 1 97 13 TYR B N 1
ATOM 1118 C CA . TYR B 1 13 ? 6.578 -19.594 -9.07 1 97 13 TYR B CA 1
ATOM 1119 C C . TYR B 1 13 ? 7.855 -19.281 -9.836 1 97 13 TYR B C 1
ATOM 1121 O O . TYR B 1 13 ? 8.336 -20.109 -10.625 1 97 13 TYR B O 1
ATOM 1129 N N . PHE B 1 14 ? 8.422 -18.109 -9.594 1 94.56 14 PHE B N 1
ATOM 1130 C CA . PHE B 1 14 ? 9.609 -17.688 -10.32 1 94.56 14 PHE B CA 1
ATOM 1131 C C . PHE B 1 14 ? 10.82 -18.531 -9.93 1 94.56 14 PHE B C 1
ATOM 1133 O O . PHE B 1 14 ? 11.742 -18.719 -10.727 1 94.56 14 PHE B O 1
ATOM 1140 N N . ALA B 1 15 ? 10.773 -19.094 -8.703 1 93.69 15 ALA B N 1
ATOM 1141 C CA . ALA B 1 15 ? 11.867 -19.953 -8.227 1 93.69 15 ALA B CA 1
ATOM 1142 C C . ALA B 1 15 ? 11.695 -21.391 -8.719 1 93.69 15 ALA B C 1
ATOM 1144 O O . ALA B 1 15 ? 12.617 -22.203 -8.609 1 93.69 15 ALA B O 1
ATOM 1145 N N . GLY B 1 16 ? 10.578 -21.734 -9.195 1 93.38 16 GLY B N 1
ATOM 1146 C CA . GLY B 1 16 ? 10.312 -23.094 -9.641 1 93.38 16 GLY B CA 1
ATOM 1147 C C . GLY B 1 16 ? 10.305 -24.109 -8.516 1 93.38 16 GLY B C 1
ATOM 1148 O O . GLY B 1 16 ? 10.758 -25.25 -8.68 1 93.38 16 GLY B O 1
ATOM 1149 N N . ARG B 1 17 ? 9.867 -23.797 -7.344 1 91.31 17 ARG B N 1
ATOM 1150 C CA . ARG B 1 17 ? 10.023 -24.609 -6.141 1 91.31 17 ARG B CA 1
ATOM 1151 C C . ARG B 1 17 ? 8.992 -25.734 -6.109 1 91.31 17 ARG B C 1
ATOM 1153 O O . ARG B 1 17 ? 9.234 -26.781 -5.508 1 91.31 17 ARG B O 1
ATOM 1160 N N . ASP B 1 18 ? 7.77 -25.547 -6.605 1 92.62 18 ASP B N 1
ATOM 1161 C CA . ASP B 1 18 ? 6.652 -26.484 -6.543 1 92.62 18 ASP B CA 1
ATOM 1162 C C . ASP B 1 18 ? 5.984 -26.625 -7.906 1 92.62 18 ASP B C 1
ATOM 1164 O O . ASP B 1 18 ? 5.309 -25.719 -8.375 1 92.62 18 ASP B O 1
ATOM 1168 N N . ALA B 1 19 ? 6.082 -27.844 -8.43 1 95.25 19 ALA B N 1
ATOM 1169 C CA . ALA B 1 19 ? 5.605 -28.078 -9.797 1 95.25 19 ALA B CA 1
ATOM 1170 C C . ALA B 1 19 ? 4.098 -27.875 -9.891 1 95.25 19 ALA B C 1
ATOM 1172 O O . ALA B 1 19 ? 3.604 -27.281 -10.859 1 95.25 19 ALA B O 1
ATOM 1173 N N . ALA B 1 20 ? 3.441 -28.406 -8.953 1 96.5 20 ALA B N 1
ATOM 1174 C CA . ALA B 1 20 ? 1.986 -28.266 -8.961 1 96.5 20 ALA B CA 1
ATOM 1175 C C . ALA B 1 20 ? 1.568 -26.797 -8.859 1 96.5 20 ALA B C 1
ATOM 1177 O O . ALA B 1 20 ? 0.637 -26.375 -9.539 1 96.5 20 ALA B O 1
ATOM 1178 N N . LEU B 1 21 ? 2.203 -26.062 -8 1 96.62 21 LEU B N 1
ATOM 1179 C CA . LEU B 1 21 ? 1.948 -24.625 -7.855 1 96.62 21 LEU B CA 1
ATOM 1180 C C . LEU B 1 21 ? 2.242 -23.891 -9.156 1 96.62 21 LEU B C 1
ATOM 1182 O O . LEU B 1 21 ? 1.44 -23.062 -9.594 1 96.62 21 LEU B O 1
ATOM 1186 N N . CYS B 1 22 ? 3.336 -24.219 -9.781 1 97.44 22 CYS B N 1
ATOM 1187 C CA . CYS B 1 22 ? 3.729 -23.578 -11.023 1 97.44 22 CYS B CA 1
ATOM 1188 C C . CYS B 1 22 ? 2.719 -23.859 -12.133 1 97.44 22 CYS B C 1
ATOM 1190 O O . CYS B 1 22 ? 2.342 -22.953 -12.883 1 97.44 22 CYS B O 1
ATOM 1192 N N . GLU B 1 23 ? 2.311 -25.062 -12.18 1 97.62 23 GLU B N 1
ATOM 1193 C CA . GLU B 1 23 ? 1.313 -25.438 -13.18 1 97.62 23 GLU B CA 1
ATOM 1194 C C . GLU B 1 23 ? 0.007 -24.672 -12.961 1 97.62 23 GLU B C 1
ATOM 1196 O O . GLU B 1 23 ? -0.639 -24.25 -13.922 1 97.62 23 GLU B O 1
ATOM 1201 N N . ALA B 1 24 ? -0.371 -24.562 -11.719 1 97.62 24 ALA B N 1
ATOM 1202 C CA . ALA B 1 24 ? -1.59 -23.828 -11.391 1 97.62 24 ALA B CA 1
ATOM 1203 C C . ALA B 1 24 ? -1.491 -22.375 -11.836 1 97.62 24 ALA B C 1
ATOM 1205 O O . ALA B 1 24 ? -2.426 -21.844 -12.438 1 97.62 24 ALA B O 1
ATOM 1206 N N . VAL B 1 25 ? -0.409 -21.734 -11.539 1 98.12 25 VAL B N 1
ATOM 1207 C CA . VAL B 1 25 ? -0.197 -20.344 -11.922 1 98.12 25 VAL B CA 1
ATOM 1208 C C . VAL B 1 25 ? -0.17 -20.234 -13.445 1 98.12 25 VAL B C 1
ATOM 1210 O O . VAL B 1 25 ? -0.766 -19.328 -14.023 1 98.12 25 VAL B O 1
ATOM 1213 N N . ASP B 1 26 ? 0.479 -21.188 -14.148 1 97.81 26 ASP B N 1
ATOM 1214 C CA . ASP B 1 26 ? 0.524 -21.203 -15.609 1 97.81 26 ASP B CA 1
ATOM 1215 C C . ASP B 1 26 ? -0.883 -21.25 -16.203 1 97.81 26 ASP B C 1
ATOM 1217 O O . ASP B 1 26 ? -1.185 -20.531 -17.156 1 97.81 26 ASP B O 1
ATOM 1221 N N . ARG B 1 27 ? -1.645 -22.062 -15.648 1 97.56 27 ARG B N 1
ATOM 1222 C CA . ARG B 1 27 ? -3.018 -22.188 -16.125 1 97.56 27 ARG B CA 1
ATOM 1223 C C . ARG B 1 27 ? -3.773 -20.875 -15.969 1 97.56 27 ARG B C 1
ATOM 1225 O O . ARG B 1 27 ? -4.496 -20.453 -16.875 1 97.56 27 ARG B O 1
ATOM 1232 N N . LEU B 1 28 ? -3.648 -20.281 -14.805 1 98 28 LEU B N 1
ATOM 1233 C CA . LEU B 1 28 ? -4.301 -19 -14.57 1 98 28 LEU B CA 1
ATOM 1234 C C . LEU B 1 28 ? -3.832 -17.953 -15.578 1 98 28 LEU B C 1
ATOM 1236 O O . LEU B 1 28 ? -4.641 -17.188 -16.109 1 98 28 LEU B O 1
ATOM 1240 N N . LEU B 1 29 ? -2.549 -17.906 -15.844 1 98 29 LEU B N 1
ATOM 1241 C CA . LEU B 1 29 ? -1.962 -16.969 -16.797 1 98 29 LEU B CA 1
ATOM 1242 C C . LEU B 1 29 ? -2.482 -17.219 -18.203 1 98 29 LEU B C 1
ATOM 1244 O O . LEU B 1 29 ? -2.852 -16.266 -18.906 1 98 29 LEU B O 1
ATOM 1248 N N . GLU B 1 30 ? -2.498 -18.453 -18.531 1 97.56 30 GLU B N 1
ATOM 1249 C CA . GLU B 1 30 ? -2.924 -18.844 -19.875 1 97.56 30 GLU B CA 1
ATOM 1250 C C . GLU B 1 30 ? -4.363 -18.406 -20.141 1 97.56 30 GLU B C 1
ATOM 1252 O O . GLU B 1 30 ? -4.711 -18.047 -21.281 1 97.56 30 GLU B O 1
ATOM 1257 N N . HIS B 1 31 ? -5.133 -18.406 -19.156 1 97.56 31 HIS B N 1
ATOM 1258 C CA . HIS B 1 31 ? -6.551 -18.094 -19.312 1 97.56 31 HIS B CA 1
ATOM 1259 C C . HIS B 1 31 ? -6.844 -16.641 -18.984 1 97.56 31 HIS B C 1
ATOM 1261 O O . HIS B 1 31 ? -8 -16.219 -18.969 1 97.56 31 HIS B O 1
ATOM 1267 N N . GLY B 1 32 ? -5.844 -15.852 -18.672 1 97.25 32 GLY B N 1
ATOM 1268 C CA . GLY B 1 32 ? -6.016 -14.438 -18.391 1 97.25 32 GLY B CA 1
ATOM 1269 C C . GLY B 1 32 ? -6.777 -14.18 -17.109 1 97.25 32 GLY B C 1
ATOM 1270 O O . GLY B 1 32 ? -7.539 -13.211 -17.016 1 97.25 32 GLY B O 1
ATOM 1271 N N . LEU B 1 33 ? -6.531 -15.055 -16.094 1 97.75 33 LEU B N 1
ATOM 1272 C CA . LEU B 1 33 ? -7.363 -15 -14.891 1 97.75 33 LEU B CA 1
ATOM 1273 C C . LEU B 1 33 ? -6.609 -14.352 -13.734 1 97.75 33 LEU B C 1
ATOM 1275 O O . LEU B 1 33 ? -7.172 -14.156 -12.656 1 97.75 33 LEU B O 1
ATOM 1279 N N . VAL B 1 34 ? -5.395 -13.922 -13.93 1 98.5 34 VAL B N 1
ATOM 1280 C CA . VAL B 1 34 ? -4.582 -13.352 -12.859 1 98.5 34 VAL B CA 1
ATOM 1281 C C . VAL B 1 34 ? -4.891 -11.859 -12.719 1 98.5 34 VAL B C 1
ATOM 1283 O O . VAL B 1 34 ? -4.883 -11.117 -13.703 1 98.5 34 VAL B O 1
ATOM 1286 N N . LEU B 1 35 ? -5.156 -11.484 -11.508 1 97.94 35 LEU B N 1
ATOM 1287 C CA . LEU B 1 35 ? -5.34 -10.078 -11.156 1 97.94 35 LEU B CA 1
ATOM 1288 C C . LEU B 1 35 ? -4.16 -9.57 -10.328 1 97.94 35 LEU B C 1
ATOM 1290 O O . LEU B 1 35 ? -3.871 -10.102 -9.258 1 97.94 35 LEU B O 1
ATOM 1294 N N . MET B 1 36 ? -3.539 -8.57 -10.859 1 97.88 36 MET B N 1
ATOM 1295 C CA . MET B 1 36 ? -2.387 -7.965 -10.195 1 97.88 36 MET B CA 1
ATOM 1296 C C . MET B 1 36 ? -2.818 -6.801 -9.305 1 97.88 36 MET B C 1
ATOM 1298 O O . MET B 1 36 ? -3.756 -6.074 -9.641 1 97.88 36 MET B O 1
ATOM 1302 N N . THR B 1 37 ? -2.135 -6.668 -8.172 1 97.44 37 THR B N 1
ATOM 1303 C CA . THR B 1 37 ? -2.354 -5.527 -7.293 1 97.44 37 THR B CA 1
ATOM 1304 C C . THR B 1 37 ? -1.115 -4.637 -7.242 1 97.44 37 THR B C 1
ATOM 1306 O O . THR B 1 37 ? 0.012 -5.125 -7.355 1 97.44 37 THR B O 1
ATOM 1309 N N . PRO B 1 38 ? -1.349 -3.344 -7.07 1 96.25 38 PRO B N 1
ATOM 1310 C CA . PRO B 1 38 ? -0.218 -2.414 -7.004 1 96.25 38 PRO B CA 1
ATOM 1311 C C . PRO B 1 38 ? 0.81 -2.807 -5.945 1 96.25 38 PRO B C 1
ATOM 1313 O O . PRO B 1 38 ? 2.014 -2.801 -6.219 1 96.25 38 PRO B O 1
ATOM 1316 N N . VAL B 1 39 ? 0.382 -3.209 -4.867 1 97.31 39 VAL B N 1
ATOM 1317 C CA . VAL B 1 39 ? 1.262 -3.51 -3.74 1 97.31 39 VAL B CA 1
ATOM 1318 C C . VAL B 1 39 ? 2.096 -4.75 -4.055 1 97.31 39 VAL B C 1
ATOM 1320 O O . VAL B 1 39 ? 3.299 -4.781 -3.781 1 97.31 39 VAL B O 1
ATOM 1323 N N . ILE B 1 40 ? 1.513 -5.77 -4.621 1 98.19 40 ILE B N 1
ATOM 1324 C CA . ILE B 1 40 ? 2.23 -6.992 -4.973 1 98.19 40 ILE B CA 1
ATOM 1325 C C . ILE B 1 40 ? 3.283 -6.68 -6.035 1 98.19 40 ILE B C 1
ATOM 1327 O O . ILE B 1 40 ? 4.418 -7.164 -5.957 1 98.19 40 ILE B O 1
ATOM 1331 N N . ALA B 1 41 ? 2.922 -5.852 -7.012 1 97.69 41 ALA B N 1
ATOM 1332 C CA . ALA B 1 41 ? 3.877 -5.461 -8.047 1 97.69 41 ALA B CA 1
ATOM 1333 C C . ALA B 1 41 ? 5.113 -4.805 -7.43 1 97.69 41 ALA B C 1
ATOM 1335 O O . ALA B 1 41 ? 6.242 -5.152 -7.777 1 97.69 41 ALA B O 1
ATOM 1336 N N . ALA B 1 42 ? 4.898 -3.869 -6.535 1 97.31 42 ALA B N 1
ATOM 1337 C CA . ALA B 1 42 ? 6.008 -3.18 -5.879 1 97.31 42 ALA B CA 1
ATOM 1338 C C . ALA B 1 42 ? 6.887 -4.164 -5.113 1 97.31 42 ALA B C 1
ATOM 1340 O O . ALA B 1 42 ? 8.117 -4.07 -5.156 1 97.31 42 ALA B O 1
ATOM 1341 N N . GLU B 1 43 ? 6.254 -5.078 -4.453 1 97.62 43 GLU B N 1
ATOM 1342 C CA . GLU B 1 43 ? 6.984 -6.047 -3.643 1 97.62 43 GLU B CA 1
ATOM 1343 C C . GLU B 1 43 ? 7.812 -6.988 -4.52 1 97.62 43 GLU B C 1
ATOM 1345 O O . GLU B 1 43 ? 8.945 -7.328 -4.176 1 97.62 43 GLU B O 1
ATOM 1350 N N . LEU B 1 44 ? 7.285 -7.406 -5.59 1 97.56 44 LEU B N 1
ATOM 1351 C CA . LEU B 1 44 ? 8.008 -8.281 -6.512 1 97.56 44 LEU B CA 1
ATOM 1352 C C . LEU B 1 44 ? 9.195 -7.555 -7.129 1 97.56 44 LEU B C 1
ATOM 1354 O O . LEU B 1 44 ? 10.289 -8.117 -7.219 1 97.56 44 LEU B O 1
ATOM 1358 N N . VAL B 1 45 ? 8.977 -6.324 -7.531 1 97.25 45 VAL B N 1
ATOM 1359 C CA . VAL B 1 45 ? 10.055 -5.527 -8.102 1 97.25 45 VAL B CA 1
ATOM 1360 C C . VAL B 1 45 ? 11.156 -5.328 -7.062 1 97.25 45 VAL B C 1
ATOM 1362 O O . VAL B 1 45 ? 12.344 -5.465 -7.371 1 97.25 45 VAL B O 1
ATOM 1365 N N . SER B 1 46 ? 10.75 -5.027 -5.867 1 96.44 46 SER B N 1
ATOM 1366 C CA . SER B 1 46 ? 11.711 -4.84 -4.781 1 96.44 46 SER B CA 1
ATOM 1367 C C . SER B 1 46 ? 12.555 -6.09 -4.566 1 96.44 46 SER B C 1
ATOM 1369 O O . SER B 1 46 ? 13.734 -5.996 -4.219 1 96.44 46 SER B O 1
ATOM 1371 N N . GLY B 1 47 ? 12 -7.184 -4.758 1 94.81 47 GLY B N 1
ATOM 1372 C CA . GLY B 1 47 ? 12.68 -8.445 -4.504 1 94.81 47 GLY B CA 1
ATOM 1373 C C . GLY B 1 47 ? 13.57 -8.891 -5.648 1 94.81 47 GLY B C 1
ATOM 1374 O O . GLY B 1 47 ? 14.414 -9.766 -5.48 1 94.81 47 GLY B O 1
ATOM 1375 N N . ALA B 1 48 ? 13.438 -8.367 -6.828 1 89.06 48 ALA B N 1
ATOM 1376 C CA . ALA B 1 48 ? 14.195 -8.766 -8.008 1 89.06 48 ALA B CA 1
ATOM 1377 C C . ALA B 1 48 ? 15.578 -8.125 -8.016 1 89.06 48 ALA B C 1
ATOM 1379 O O . ALA B 1 48 ? 15.703 -6.898 -8.125 1 89.06 48 ALA B O 1
ATOM 1380 N N . ARG B 1 49 ? 16.594 -8.422 -7.23 1 71.62 49 ARG B N 1
ATOM 1381 C CA . ARG B 1 49 ? 17.922 -7.93 -6.867 1 71.62 49 ARG B CA 1
ATOM 1382 C C . ARG B 1 49 ? 18.672 -7.422 -8.094 1 71.62 49 ARG B C 1
ATOM 1384 O O . ARG B 1 49 ? 19.531 -6.547 -7.98 1 71.62 49 ARG B O 1
ATOM 1391 N N . LYS B 1 50 ? 18.594 -8.062 -9.281 1 74.12 50 LYS B N 1
ATOM 1392 C CA . LYS B 1 50 ? 19.453 -7.648 -10.398 1 74.12 50 LYS B CA 1
ATOM 1393 C C . LYS B 1 50 ? 18.641 -6.906 -11.453 1 74.12 50 LYS B C 1
ATOM 1395 O O . LYS B 1 50 ? 17.469 -7.199 -11.664 1 74.12 50 LYS B O 1
ATOM 1400 N N . ASN B 1 51 ? 19.219 -6.008 -12.055 1 71.44 51 ASN B N 1
ATOM 1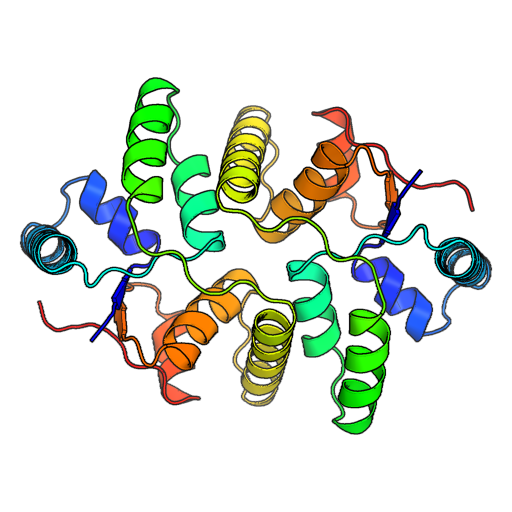401 C CA . ASN B 1 51 ? 18.609 -5.113 -13.039 1 71.44 51 ASN B CA 1
ATOM 1402 C C . ASN B 1 51 ? 17.938 -5.895 -14.164 1 71.44 51 ASN B C 1
ATOM 1404 O O . ASN B 1 51 ? 16.812 -5.586 -14.547 1 71.44 51 ASN B O 1
ATOM 1408 N N . ASP B 1 52 ? 18.641 -6.875 -14.695 1 78.56 52 ASP B N 1
ATOM 1409 C CA . ASP B 1 52 ? 18.078 -7.613 -15.828 1 78.56 52 ASP B CA 1
ATOM 1410 C C . ASP B 1 52 ? 16.812 -8.359 -15.422 1 78.56 52 ASP B C 1
ATOM 1412 O O . ASP B 1 52 ? 15.859 -8.453 -16.203 1 78.56 52 ASP B O 1
ATOM 1416 N N . GLN B 1 53 ? 16.766 -8.742 -14.273 1 83.25 53 GLN B N 1
ATOM 1417 C CA . GLN B 1 53 ? 15.602 -9.438 -13.742 1 83.25 53 GLN B CA 1
ATOM 1418 C C . GLN B 1 53 ? 14.438 -8.469 -13.523 1 83.25 53 GLN B C 1
ATOM 1420 O O . GLN B 1 53 ? 13.281 -8.82 -13.75 1 83.25 53 GLN B O 1
ATOM 1425 N N . ASN B 1 54 ? 14.828 -7.262 -13.344 1 89.81 54 ASN B N 1
ATOM 1426 C CA . ASN B 1 54 ? 13.805 -6.258 -13.086 1 89.81 54 ASN B CA 1
ATOM 1427 C C . ASN B 1 54 ? 13.086 -5.844 -14.359 1 89.81 54 ASN B C 1
ATOM 1429 O O . ASN B 1 54 ? 11.859 -5.684 -14.367 1 89.81 54 ASN B O 1
ATOM 1433 N N . VAL B 1 55 ? 13.812 -5.691 -15.422 1 91.69 55 VAL B N 1
ATOM 1434 C CA . VAL B 1 55 ? 13.227 -5.262 -16.688 1 91.69 55 VAL B CA 1
ATOM 1435 C C . VAL B 1 55 ? 12.242 -6.316 -17.172 1 91.69 55 VAL B C 1
ATOM 1437 O O . VAL B 1 55 ? 11.109 -5.996 -17.547 1 91.69 55 VAL B O 1
ATOM 1440 N N . ARG B 1 56 ? 12.648 -7.559 -17.203 1 93.75 56 ARG B N 1
ATOM 1441 C CA . ARG B 1 56 ? 11.789 -8.656 -17.641 1 93.75 56 ARG B CA 1
ATOM 1442 C C . ARG B 1 56 ? 10.586 -8.805 -16.719 1 93.75 56 ARG B C 1
ATOM 1444 O O . ARG B 1 56 ? 9.469 -9.039 -17.188 1 93.75 56 ARG B O 1
ATOM 1451 N N . LEU B 1 57 ? 10.852 -8.664 -15.477 1 95.88 57 LEU B N 1
ATOM 1452 C CA . LEU B 1 57 ? 9.773 -8.773 -14.5 1 95.88 57 LEU B CA 1
ATOM 1453 C C . LEU B 1 57 ? 8.734 -7.676 -14.711 1 95.88 57 LEU B C 1
ATOM 1455 O O . LEU B 1 57 ? 7.535 -7.957 -14.766 1 95.88 57 LEU B O 1
ATOM 1459 N N . LYS B 1 58 ? 9.172 -6.453 -14.867 1 96.5 58 LYS B N 1
ATOM 1460 C CA . LYS B 1 58 ? 8.266 -5.328 -15.047 1 96.5 58 LYS B CA 1
ATOM 1461 C C . LYS B 1 58 ? 7.449 -5.484 -16.328 1 96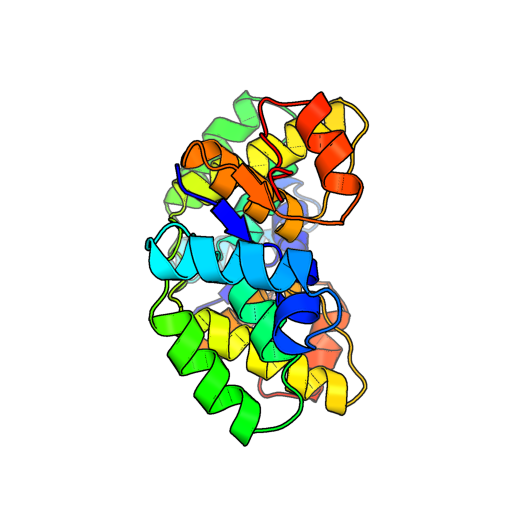.5 58 LYS B C 1
ATOM 1463 O O . LYS B 1 58 ? 6.258 -5.168 -16.359 1 96.5 58 LYS B O 1
ATOM 1468 N N . ALA B 1 59 ? 8.055 -5.98 -17.391 1 96.06 59 ALA B N 1
ATOM 1469 C CA . ALA B 1 59 ? 7.336 -6.242 -18.641 1 96.06 59 ALA B CA 1
ATOM 1470 C C . ALA B 1 59 ? 6.246 -7.293 -18.438 1 96.06 59 ALA B C 1
ATOM 1472 O O . ALA B 1 59 ? 5.113 -7.113 -18.891 1 96.06 59 ALA B O 1
ATOM 1473 N N . PHE B 1 60 ? 6.625 -8.352 -17.734 1 96.44 60 PHE B N 1
ATOM 1474 C CA . PHE B 1 60 ? 5.688 -9.43 -17.422 1 96.44 60 PHE B CA 1
ATOM 1475 C C . PHE B 1 60 ? 4.52 -8.906 -16.594 1 96.44 60 PHE B C 1
ATOM 1477 O O . PHE B 1 60 ? 3.355 -9.148 -16.938 1 96.44 60 PHE B O 1
ATOM 1484 N N . LEU B 1 61 ? 4.793 -8.133 -15.562 1 96.56 61 LEU B N 1
ATOM 1485 C CA . LEU B 1 61 ? 3.762 -7.594 -14.68 1 96.56 61 LEU B CA 1
ATOM 1486 C C . LEU B 1 61 ? 2.871 -6.602 -15.422 1 96.56 61 LEU B C 1
ATOM 1488 O O . LEU B 1 61 ? 1.673 -6.512 -15.141 1 96.56 61 LEU B O 1
ATOM 1492 N N . GLY B 1 62 ? 3.471 -5.824 -16.297 1 96 62 GLY B N 1
ATOM 1493 C CA . GLY B 1 62 ? 2.746 -4.844 -17.094 1 96 62 GLY B CA 1
ATOM 1494 C C . GLY B 1 62 ? 1.689 -5.465 -17.984 1 96 62 GLY B C 1
ATOM 1495 O O . GLY B 1 62 ? 0.767 -4.781 -18.438 1 96 62 GLY B O 1
ATOM 1496 N N . ASP B 1 63 ? 1.784 -6.754 -18.25 1 95.94 63 ASP B N 1
ATOM 1497 C CA . ASP B 1 63 ? 0.86 -7.461 -19.141 1 95.94 63 ASP B CA 1
ATOM 1498 C C . ASP B 1 63 ? -0.343 -7.992 -18.359 1 95.94 63 ASP B C 1
ATOM 1500 O O . ASP B 1 63 ? -1.331 -8.43 -18.953 1 95.94 63 ASP B O 1
ATOM 1504 N N . LEU B 1 64 ? -0.287 -7.949 -17.078 1 97 64 LEU B N 1
ATOM 1505 C CA . LEU B 1 64 ? -1.355 -8.484 -16.25 1 97 64 LEU B CA 1
ATOM 1506 C C . LEU B 1 64 ? -2.426 -7.43 -15.984 1 97 64 LEU B C 1
ATOM 1508 O O . LEU B 1 64 ? -2.137 -6.23 -16 1 97 64 LEU B O 1
ATOM 1512 N N . SER B 1 65 ? -3.648 -7.883 -15.758 1 95.88 65 SER B N 1
ATOM 1513 C CA . SER B 1 65 ? -4.719 -6.969 -15.367 1 95.88 65 SER B CA 1
ATOM 1514 C C . SER B 1 65 ? -4.461 -6.363 -13.992 1 95.88 65 SER B C 1
ATOM 1516 O O . SER B 1 65 ? -4.25 -7.094 -13.023 1 95.88 65 SER B O 1
ATOM 1518 N N . LEU B 1 66 ? -4.484 -5.027 -13.938 1 95.62 66 LEU B N 1
ATOM 1519 C CA . LEU B 1 66 ? -4.219 -4.332 -12.68 1 95.62 66 LEU B CA 1
ATOM 1520 C C . LEU B 1 66 ? -5.52 -3.998 -11.961 1 95.62 66 LEU B C 1
ATOM 1522 O O . LEU B 1 66 ? -6.473 -3.516 -12.578 1 95.62 66 LEU B O 1
ATOM 1526 N N . ALA B 1 67 ? -5.52 -4.242 -10.672 1 95.69 67 ALA B N 1
ATOM 1527 C CA . ALA B 1 67 ? -6.699 -3.973 -9.859 1 95.69 67 ALA B CA 1
ATOM 1528 C C . ALA B 1 67 ? -6.938 -2.473 -9.719 1 95.69 67 ALA B C 1
ATOM 1530 O O . ALA B 1 67 ? -6.004 -1.675 -9.836 1 95.69 67 ALA B O 1
ATOM 1531 N N . ASP B 1 68 ? -8.219 -2.158 -9.383 1 89.69 68 ASP B N 1
ATOM 1532 C CA . ASP B 1 68 ? -8.625 -0.785 -9.094 1 89.69 68 ASP B CA 1
ATOM 1533 C C . ASP B 1 68 ? -7.812 -0.195 -7.949 1 89.69 68 ASP B C 1
ATOM 1535 O O . ASP B 1 68 ? -7.516 -0.888 -6.973 1 89.69 68 ASP B O 1
ATOM 1539 N N . SER B 1 69 ? -7.414 0.972 -8.125 1 90.31 69 SER B N 1
ATOM 1540 C CA . SER B 1 69 ? -6.664 1.675 -7.086 1 90.31 69 SER B CA 1
ATOM 1541 C C . SER B 1 69 ? -7.234 3.068 -6.84 1 90.31 69 SER B C 1
ATOM 1543 O O . SER B 1 69 ? -6.48 4.027 -6.656 1 90.31 69 SER B O 1
ATOM 1545 N N . SER B 1 70 ? -8.531 3.164 -6.91 1 93.62 70 SER B N 1
ATOM 1546 C CA . SER B 1 70 ? -9.211 4.434 -6.668 1 93.62 70 SER B CA 1
ATOM 1547 C C . SER B 1 70 ? -9.234 4.77 -5.18 1 93.62 70 SER B C 1
ATOM 1549 O O . SER B 1 70 ? -9.008 3.898 -4.34 1 93.62 70 SER B O 1
ATOM 1551 N N . LEU B 1 71 ? -9.508 6.043 -4.961 1 95.88 71 LEU B N 1
ATOM 1552 C CA . LEU B 1 71 ? -9.641 6.469 -3.57 1 95.88 71 LEU B CA 1
ATOM 1553 C C . LEU B 1 71 ? -10.758 5.703 -2.869 1 95.88 71 LEU B C 1
ATOM 1555 O O . LEU B 1 71 ? -10.633 5.355 -1.693 1 95.88 71 LEU B O 1
ATOM 1559 N N . SER B 1 72 ? -11.844 5.453 -3.561 1 96.25 72 SER B N 1
ATOM 1560 C CA . SER B 1 72 ? -12.953 4.688 -3.008 1 96.25 72 SER B CA 1
ATOM 1561 C C . SER B 1 72 ? -12.516 3.285 -2.6 1 96.25 72 SER B C 1
ATOM 1563 O O . SER B 1 72 ? -12.945 2.768 -1.567 1 96.25 72 SER B O 1
ATOM 1565 N N . HIS B 1 73 ? -11.688 2.639 -3.395 1 97 73 HIS B N 1
ATOM 1566 C CA . HIS B 1 73 ? -11.133 1.342 -3.027 1 97 73 HIS B CA 1
ATOM 1567 C C . HIS B 1 73 ? -10.32 1.435 -1.737 1 97 73 HIS B C 1
ATOM 1569 O O . HIS B 1 73 ? -10.484 0.61 -0.836 1 97 73 HIS B O 1
ATOM 1575 N N . TRP B 1 74 ? -9.523 2.422 -1.634 1 97.31 74 TRP B N 1
ATOM 1576 C CA . TRP B 1 74 ? -8.648 2.533 -0.475 1 97.31 74 TRP B CA 1
ATOM 1577 C C . TRP B 1 74 ? -9.438 2.871 0.781 1 97.31 74 TRP B C 1
ATOM 1579 O O . TRP B 1 74 ? -9.055 2.488 1.889 1 97.31 74 TRP B O 1
ATOM 1589 N N . PHE B 1 75 ? -10.57 3.592 0.608 1 97.69 75 PHE B N 1
ATOM 1590 C CA . PHE B 1 75 ? -11.477 3.76 1.74 1 97.69 75 PHE B CA 1
ATOM 1591 C C . PHE B 1 75 ? -11.992 2.412 2.223 1 97.69 75 PHE B C 1
ATOM 1593 O O . PHE B 1 75 ? -12.047 2.158 3.428 1 97.69 75 PHE B O 1
ATOM 1600 N N . ARG B 1 76 ? -12.305 1.537 1.299 1 97.25 76 ARG B N 1
ATOM 1601 C CA . ARG B 1 76 ? -12.781 0.208 1.666 1 97.25 76 ARG B CA 1
ATOM 1602 C C . ARG B 1 76 ? -11.664 -0.617 2.303 1 97.25 76 ARG B C 1
ATOM 1604 O O . ARG B 1 76 ? -11.922 -1.444 3.18 1 97.25 76 ARG B O 1
ATOM 1611 N N . VAL B 1 77 ? -10.453 -0.379 1.869 1 97.81 77 VAL B N 1
ATOM 1612 C CA . VAL B 1 77 ? -9.312 -1.014 2.518 1 97.81 77 VAL B CA 1
ATOM 1613 C C . VAL B 1 77 ? -9.266 -0.614 3.99 1 97.81 77 VAL B C 1
ATOM 1615 O O . VAL B 1 77 ? -9.117 -1.468 4.867 1 97.81 77 VAL B O 1
ATOM 1618 N N . GLY B 1 78 ? -9.352 0.716 4.219 1 97.69 78 GLY B N 1
ATOM 1619 C CA . GLY B 1 78 ? -9.367 1.195 5.594 1 97.69 78 GLY B CA 1
ATOM 1620 C C . GLY B 1 78 ? -10.516 0.629 6.406 1 97.69 78 GLY B C 1
ATOM 1621 O O . GLY B 1 78 ? -10.328 0.225 7.555 1 97.69 78 GLY B O 1
ATOM 1622 N N . ASP B 1 79 ? -11.703 0.577 5.824 1 97.12 79 ASP B N 1
ATOM 1623 C CA . ASP B 1 79 ? -12.883 0.018 6.488 1 97.12 79 ASP B CA 1
ATOM 1624 C C . ASP B 1 79 ? -12.664 -1.45 6.844 1 97.12 79 ASP B C 1
ATOM 1626 O O . ASP B 1 79 ? -13.008 -1.885 7.945 1 97.12 79 ASP B O 1
ATOM 1630 N N . LEU B 1 80 ? -12.125 -2.199 5.938 1 97.38 80 LEU B N 1
ATOM 1631 C CA . LEU B 1 80 ? -11.852 -3.611 6.176 1 97.38 80 LEU B CA 1
ATOM 1632 C C . LEU B 1 80 ? -10.883 -3.793 7.336 1 97.38 80 LEU B C 1
ATOM 1634 O O . LEU B 1 80 ? -11.117 -4.613 8.227 1 97.38 80 LEU B O 1
ATOM 1638 N N . ARG B 1 81 ? -9.812 -3.061 7.297 1 96.75 81 ARG B N 1
ATOM 1639 C CA . ARG B 1 81 ? -8.812 -3.137 8.359 1 96.75 81 ARG B CA 1
ATOM 1640 C C . ARG B 1 81 ? -9.43 -2.838 9.719 1 96.75 81 ARG B C 1
ATOM 1642 O O . ARG B 1 81 ? -9.164 -3.535 10.695 1 96.75 81 ARG B O 1
ATOM 1649 N N . ALA B 1 82 ? -10.211 -1.786 9.789 1 95.81 82 ALA B N 1
ATOM 1650 C CA . ALA B 1 82 ? -10.891 -1.426 11.031 1 95.81 82 ALA B CA 1
ATOM 1651 C C . ALA B 1 82 ? -11.797 -2.561 11.508 1 95.81 82 ALA B C 1
ATOM 1653 O O . ALA B 1 82 ? -11.789 -2.908 12.688 1 95.81 82 ALA B O 1
ATOM 1654 N N . ARG B 1 83 ? -12.555 -3.115 10.602 1 95.5 83 ARG B N 1
ATOM 1655 C CA . ARG B 1 83 ? -13.453 -4.211 10.93 1 95.5 83 ARG B CA 1
ATOM 1656 C C . ARG B 1 83 ? -12.688 -5.414 11.461 1 95.5 83 ARG B C 1
ATOM 1658 O O . ARG B 1 83 ? -13.07 -6.004 12.477 1 95.5 83 ARG B O 1
ATOM 1665 N N . LEU B 1 84 ? -11.625 -5.793 10.82 1 96.81 84 LEU B N 1
ATOM 1666 C CA . LEU B 1 84 ? -10.812 -6.93 11.242 1 96.81 84 LEU B CA 1
ATOM 1667 C C . LEU B 1 84 ? -10.219 -6.691 12.625 1 96.81 84 LEU B C 1
ATOM 1669 O O . LEU B 1 84 ? -10.172 -7.609 13.445 1 96.81 84 LEU B O 1
ATOM 1673 N N . GLN B 1 85 ? -9.805 -5.477 12.836 1 95.06 85 GLN B N 1
ATOM 1674 C CA . GLN B 1 85 ? -9.234 -5.137 14.133 1 95.06 85 GLN B CA 1
ATOM 1675 C C . GLN B 1 85 ? -10.266 -5.332 15.25 1 95.06 85 GLN B C 1
ATOM 1677 O O . GLN B 1 85 ? -9.922 -5.805 16.328 1 95.06 85 GLN B O 1
ATOM 1682 N N . THR B 1 86 ? -11.5 -4.895 15.023 1 93.81 86 THR B N 1
ATOM 1683 C CA . THR B 1 86 ? -12.562 -5.062 16.016 1 93.81 86 THR B CA 1
ATOM 1684 C C . THR B 1 86 ? -12.805 -6.539 16.297 1 93.81 86 THR B C 1
ATOM 1686 O O . THR B 1 86 ? -13.312 -6.895 17.359 1 93.81 86 THR B O 1
ATOM 1689 N N . GLU B 1 87 ? -12.484 -7.359 15.391 1 94.5 87 GLU B N 1
ATOM 1690 C CA . GLU B 1 87 ? -12.641 -8.805 15.555 1 94.5 87 GLU B CA 1
ATOM 1691 C C . GLU B 1 87 ? -11.367 -9.438 16.109 1 94.5 87 GLU B C 1
ATOM 1693 O O . GLU B 1 87 ? -11.242 -10.664 16.141 1 94.5 87 GLU B O 1
ATOM 1698 N N . GLY B 1 88 ? -10.383 -8.656 16.422 1 95.31 88 GLY B N 1
ATOM 1699 C CA . GLY B 1 88 ? -9.164 -9.133 17.062 1 95.31 88 GLY B CA 1
ATOM 1700 C C . GLY B 1 88 ? -8.086 -9.523 16.062 1 95.31 88 GLY B C 1
ATOM 1701 O O . GLY B 1 88 ? -7.094 -10.156 16.438 1 95.31 88 GLY B O 1
ATOM 1702 N N . ILE B 1 89 ? -8.281 -9.242 14.789 1 96.25 89 ILE B N 1
ATOM 1703 C CA . ILE B 1 89 ? -7.312 -9.562 13.75 1 96.25 89 ILE B CA 1
ATOM 1704 C C . ILE B 1 89 ? -6.609 -8.281 13.281 1 96.25 89 ILE B C 1
ATOM 1706 O O . ILE B 1 89 ? -7.23 -7.418 12.664 1 96.25 89 ILE B O 1
ATOM 1710 N N . THR B 1 90 ? -5.363 -8.117 13.586 1 96 90 THR B N 1
ATOM 1711 C CA . THR B 1 90 ? -4.574 -6.98 13.117 1 96 90 THR B CA 1
ATOM 1712 C C . THR B 1 90 ? -3.873 -7.312 11.805 1 96 90 THR B C 1
ATOM 1714 O O . THR B 1 90 ? -3.121 -8.289 11.727 1 96 90 THR B O 1
ATOM 1717 N N . VAL B 1 91 ? -4.148 -6.52 10.805 1 96.88 91 VAL B N 1
ATOM 1718 C CA . VAL B 1 91 ? -3.58 -6.781 9.492 1 96.88 91 VAL B CA 1
ATOM 1719 C C . VAL B 1 91 ? -2.842 -5.539 8.992 1 96.88 91 VAL B C 1
ATOM 1721 O O . VAL B 1 91 ? -3.236 -4.414 9.297 1 96.88 91 VAL B O 1
ATOM 1724 N N . SER B 1 92 ? -1.807 -5.723 8.258 1 97.5 92 SER B N 1
ATOM 1725 C CA . SER B 1 92 ? -1.085 -4.609 7.648 1 97.5 92 SER B CA 1
ATOM 1726 C C . SER B 1 92 ? -1.896 -3.977 6.523 1 97.5 92 SER B C 1
ATOM 1728 O O . SER B 1 92 ? -2.82 -4.594 5.992 1 97.5 92 SER B O 1
ATOM 1730 N N . THR B 1 93 ? -1.57 -2.748 6.203 1 97.44 93 THR B N 1
ATOM 1731 C CA . THR B 1 93 ? -2.273 -2.059 5.125 1 97.44 93 THR B CA 1
ATOM 1732 C C . THR B 1 93 ? -2.098 -2.801 3.805 1 97.44 93 THR B C 1
ATOM 1734 O O . THR B 1 93 ? -3.064 -3.004 3.066 1 97.44 93 THR B O 1
ATOM 1737 N N . PRO B 1 94 ? -0.865 -3.344 3.502 1 97.69 94 PRO B N 1
ATOM 1738 C CA . PRO B 1 94 ? -0.722 -4.125 2.27 1 97.69 94 PRO B CA 1
ATOM 1739 C C . PRO B 1 94 ? -1.606 -5.367 2.252 1 97.69 94 PRO B C 1
ATOM 1741 O O . PRO B 1 94 ? -2.266 -5.645 1.247 1 97.69 94 PRO B O 1
ATOM 1744 N N . ASP B 1 95 ? -1.688 -6.062 3.33 1 97.94 95 ASP B N 1
ATOM 1745 C CA . ASP B 1 95 ? -2.502 -7.273 3.389 1 97.94 95 ASP B CA 1
ATOM 1746 C C . ASP B 1 95 ? -3.986 -6.941 3.254 1 97.94 95 ASP B C 1
ATOM 1748 O O . ASP B 1 95 ? -4.727 -7.656 2.574 1 97.94 95 ASP B O 1
ATOM 1752 N N . ALA B 1 96 ? -4.383 -5.871 3.91 1 97.88 96 ALA B N 1
ATOM 1753 C CA . ALA B 1 96 ? -5.77 -5.434 3.783 1 97.88 96 ALA B CA 1
ATOM 1754 C C . ALA B 1 96 ? -6.09 -5.039 2.344 1 97.88 96 ALA B C 1
ATOM 1756 O O . ALA B 1 96 ? -7.188 -5.316 1.848 1 97.88 96 ALA B O 1
ATOM 1757 N N . HIS B 1 97 ? -5.168 -4.348 1.7 1 98 97 HIS B N 1
ATOM 1758 C CA . HIS B 1 97 ? -5.328 -3.965 0.302 1 98 97 HIS B CA 1
ATOM 1759 C C . HIS B 1 97 ? -5.512 -5.191 -0.587 1 98 97 HIS B C 1
ATOM 1761 O O . HIS B 1 97 ? -6.438 -5.242 -1.396 1 98 97 HIS B O 1
ATOM 1767 N N . ILE B 1 98 ? -4.648 -6.16 -0.41 1 98.25 98 ILE B N 1
ATOM 1768 C CA . ILE B 1 98 ? -4.703 -7.383 -1.205 1 98.25 98 ILE B CA 1
ATOM 1769 C C . ILE B 1 98 ? -6.039 -8.086 -0.98 1 98.25 98 ILE B C 1
ATOM 1771 O O . ILE B 1 98 ? -6.711 -8.477 -1.938 1 98.25 98 ILE B O 1
ATOM 1775 N N . ALA B 1 99 ? -6.426 -8.211 0.23 1 98.31 99 ALA B N 1
ATOM 1776 C CA . ALA B 1 99 ? -7.699 -8.844 0.568 1 98.31 99 ALA B CA 1
ATOM 1777 C C . ALA B 1 99 ? -8.867 -8.07 -0.031 1 98.31 99 ALA B C 1
ATOM 1779 O O . ALA B 1 99 ? -9.789 -8.664 -0.597 1 98.31 99 ALA B O 1
ATOM 1780 N N . GLN B 1 100 ? -8.844 -6.785 0.11 1 98.19 100 GLN B N 1
ATOM 1781 C CA . GLN B 1 100 ? -9.945 -5.957 -0.359 1 98.19 100 GLN B CA 1
ATOM 1782 C C . GLN B 1 100 ? -10.086 -6.027 -1.877 1 98.19 100 GLN B C 1
ATOM 1784 O O . GLN B 1 100 ? -11.195 -5.992 -2.408 1 98.19 100 GLN B O 1
ATOM 1789 N N . VAL B 1 101 ? -8.961 -6.086 -2.605 1 98 101 VAL B N 1
ATOM 1790 C CA . VAL B 1 101 ? -9.008 -6.254 -4.055 1 98 101 VAL B CA 1
ATOM 1791 C C . VAL B 1 101 ? -9.734 -7.551 -4.402 1 98 101 VAL B C 1
ATOM 1793 O O . VAL B 1 101 ? -10.609 -7.562 -5.273 1 98 101 VAL B O 1
ATOM 1796 N N . ALA B 1 102 ? -9.312 -8.609 -3.721 1 98.06 102 ALA B N 1
ATOM 1797 C CA . ALA B 1 102 ? -9.977 -9.883 -3.965 1 98.06 102 ALA B CA 1
ATOM 1798 C C . ALA B 1 102 ? -11.477 -9.789 -3.689 1 98.06 102 ALA B C 1
ATOM 1800 O O . ALA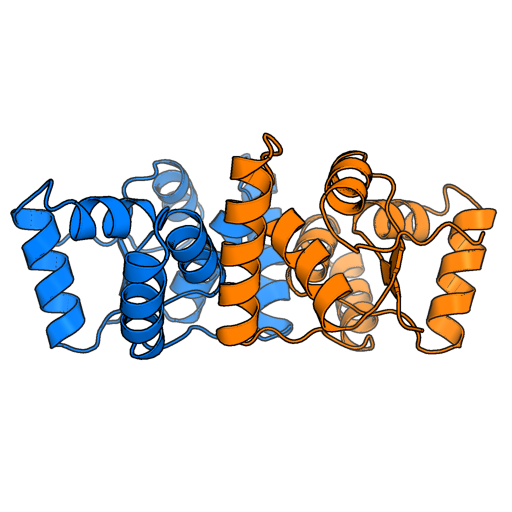 B 1 102 ? -12.289 -10.281 -4.473 1 98.06 102 ALA B O 1
ATOM 1801 N N . LEU B 1 103 ? -11.867 -9.133 -2.637 1 97.88 103 LEU B N 1
ATOM 1802 C CA . LEU B 1 103 ? -13.266 -8.977 -2.262 1 97.88 103 LEU B CA 1
ATOM 1803 C C . LEU B 1 103 ? -14.016 -8.148 -3.297 1 97.88 103 LEU B C 1
ATOM 1805 O O . LEU B 1 103 ? -15.109 -8.523 -3.732 1 97.88 103 LEU B O 1
ATOM 1809 N N . ASP B 1 104 ? -13.43 -7.008 -3.648 1 97.19 104 ASP B N 1
ATOM 1810 C CA . ASP B 1 104 ? -14.07 -6.102 -4.594 1 97.19 104 ASP B CA 1
ATOM 1811 C C . ASP B 1 104 ? -14.336 -6.797 -5.93 1 97.19 104 ASP B C 1
ATOM 1813 O O . ASP B 1 104 ? -15.359 -6.547 -6.574 1 97.19 104 ASP B O 1
ATOM 1817 N N . GLN B 1 105 ? -13.445 -7.617 -6.32 1 96.94 105 GLN B N 1
ATOM 1818 C CA . GLN B 1 105 ? -13.5 -8.227 -7.645 1 96.94 105 GLN B CA 1
ATOM 1819 C C . GLN B 1 105 ? -14.109 -9.625 -7.582 1 96.94 105 GLN B C 1
ATOM 1821 O O . GLN B 1 105 ? -14.117 -10.352 -8.578 1 96.94 105 GLN B O 1
ATOM 1826 N N . LYS B 1 106 ? -14.547 -9.992 -6.395 1 96.69 106 LYS B N 1
ATOM 1827 C CA . LYS B 1 106 ? -15.055 -11.344 -6.18 1 96.69 106 LYS B CA 1
ATOM 1828 C C . LYS B 1 106 ? -14.07 -12.391 -6.691 1 96.69 106 LYS B C 1
ATOM 1830 O O . LYS B 1 106 ? -14.469 -13.367 -7.328 1 96.69 106 LYS B O 1
ATOM 1835 N N . ALA B 1 107 ? -12.805 -12.094 -6.547 1 98 107 ALA B N 1
ATOM 1836 C CA . ALA B 1 107 ? -11.719 -12.984 -6.957 1 98 107 ALA B CA 1
ATOM 1837 C C . ALA B 1 107 ? -11.297 -13.898 -5.812 1 98 107 ALA B C 1
ATOM 1839 O O . ALA B 1 107 ? -11.609 -13.633 -4.648 1 98 107 ALA B O 1
ATOM 1840 N N . ARG B 1 108 ? -10.656 -14.984 -6.141 1 98.31 108 ARG B N 1
ATOM 1841 C CA . ARG B 1 108 ? -9.984 -15.812 -5.141 1 98.31 108 ARG B CA 1
ATOM 1842 C C . ARG B 1 108 ? -8.562 -15.32 -4.883 1 98.31 108 ARG B C 1
ATOM 1844 O O . ARG B 1 108 ? -7.98 -14.625 -5.719 1 98.31 108 ARG B O 1
ATOM 1851 N N . LEU B 1 109 ? -8.102 -15.656 -3.715 1 98.69 109 LEU B N 1
ATOM 1852 C CA . LEU B 1 109 ? -6.742 -15.273 -3.35 1 98.69 109 LEU B CA 1
ATOM 1853 C C . LEU B 1 109 ? -5.855 -16.5 -3.199 1 98.69 109 LEU B C 1
ATOM 1855 O O . LEU B 1 109 ? -6.141 -17.391 -2.387 1 98.69 109 LEU B O 1
ATOM 1859 N N . PHE B 1 110 ? -4.801 -16.578 -4.047 1 98.69 110 PHE B N 1
ATOM 1860 C CA . PHE B 1 110 ? -3.801 -17.641 -3.988 1 98.69 110 PHE B CA 1
ATOM 1861 C C . PHE B 1 110 ? -2.633 -17.234 -3.1 1 98.69 110 PHE B C 1
ATOM 1863 O O . PHE B 1 110 ? -1.811 -16.406 -3.488 1 98.69 110 PHE B O 1
ATOM 1870 N N . THR B 1 111 ? -2.535 -17.828 -1.919 1 98.31 111 THR B N 1
ATOM 1871 C CA . THR B 1 111 ? -1.556 -17.391 -0.932 1 98.31 111 THR B CA 1
ATOM 1872 C C . THR B 1 111 ? -1.194 -18.531 0.016 1 98.31 111 THR B C 1
ATOM 1874 O O . THR B 1 111 ? -1.967 -19.484 0.18 1 98.31 111 THR B O 1
ATOM 1877 N N . HIS B 1 112 ? 0.025 -18.406 0.58 1 96.25 112 HIS B N 1
ATOM 1878 C CA . HIS B 1 112 ? 0.445 -19.297 1.658 1 96.25 112 HIS B CA 1
ATOM 1879 C C . HIS B 1 112 ? 0.373 -18.594 3.01 1 96.25 112 HIS B C 1
ATOM 1881 O O . HIS B 1 112 ? 0.592 -19.219 4.051 1 96.25 112 HIS B O 1
ATOM 1887 N N . ASP B 1 113 ? 0.122 -17.328 3.021 1 96.94 113 ASP B N 1
ATOM 1888 C CA . ASP B 1 113 ? 0.179 -16.562 4.262 1 96.94 113 ASP B CA 1
ATOM 1889 C C . ASP B 1 113 ? -1.031 -16.859 5.145 1 96.94 113 ASP B C 1
ATOM 1891 O O . ASP B 1 113 ? -2.172 -16.625 4.742 1 96.94 113 ASP B O 1
ATOM 1895 N N . LYS B 1 114 ? -0.814 -17.25 6.367 1 96 114 LYS B N 1
ATOM 1896 C CA . LYS B 1 114 ? -1.844 -17.719 7.293 1 96 114 LYS B CA 1
ATOM 1897 C C . LYS B 1 114 ? -2.756 -16.562 7.715 1 96 114 LYS B C 1
ATOM 1899 O O . LYS B 1 114 ? -3.883 -16.797 8.164 1 96 114 LYS B O 1
ATOM 1904 N N . ILE B 1 115 ? -2.32 -15.367 7.547 1 97.19 115 ILE B N 1
ATOM 1905 C CA . ILE B 1 115 ? -3.135 -14.227 7.949 1 97.19 115 ILE B CA 1
ATOM 1906 C C . ILE B 1 115 ? -4.395 -14.164 7.086 1 97.19 115 ILE B C 1
ATOM 1908 O O . ILE B 1 115 ? -5.457 -13.75 7.559 1 97.19 115 ILE B O 1
ATOM 1912 N N . PHE B 1 116 ? -4.316 -14.641 5.887 1 98 116 PHE B N 1
ATOM 1913 C CA . PHE B 1 116 ? -5.453 -14.539 4.98 1 98 116 PHE B CA 1
ATOM 1914 C C . PHE B 1 116 ? -6.492 -15.609 5.297 1 98 116 PHE B C 1
ATOM 1916 O O . PHE B 1 116 ? -7.672 -15.453 4.969 1 98 116 PHE B O 1
ATOM 1923 N N . ALA B 1 117 ? -6.02 -16.703 5.922 1 96 117 ALA B N 1
ATOM 1924 C CA . ALA B 1 117 ? -6.996 -17.656 6.426 1 96 117 ALA B CA 1
ATOM 1925 C C . ALA B 1 117 ? -7.848 -17.047 7.535 1 96 117 ALA B C 1
ATOM 1927 O O . ALA B 1 117 ? -9.055 -17.297 7.609 1 96 117 ALA B O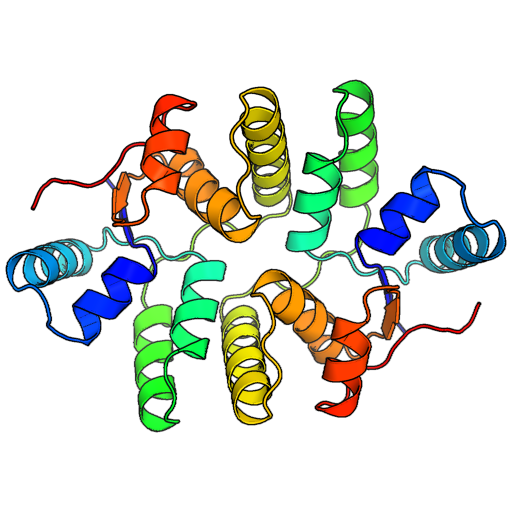 1
ATOM 1928 N N . LYS B 1 118 ? -7.188 -16.281 8.367 1 96.06 118 LYS B N 1
ATOM 1929 C CA . LYS B 1 118 ? -7.914 -15.586 9.422 1 96.06 118 LYS B CA 1
ATOM 1930 C C . LYS B 1 118 ? -8.891 -14.57 8.836 1 96.06 118 LYS B C 1
ATOM 1932 O O . LYS B 1 118 ? -10.031 -14.453 9.297 1 96.06 118 LYS B O 1
ATOM 1937 N N . ILE B 1 119 ? -8.43 -13.844 7.809 1 97.62 119 ILE B N 1
ATOM 1938 C CA . ILE B 1 119 ? -9.266 -12.844 7.148 1 97.62 119 ILE B CA 1
ATOM 1939 C C . ILE B 1 119 ? -10.477 -13.531 6.512 1 97.62 119 ILE B C 1
ATOM 1941 O O . ILE B 1 119 ? -11.602 -13.023 6.598 1 97.62 119 ILE B O 1
ATOM 1945 N N . ALA B 1 120 ? -10.258 -14.633 5.875 1 96.56 120 ALA B N 1
ATOM 1946 C CA . ALA B 1 120 ? -11.312 -15.375 5.191 1 96.56 120 ALA B CA 1
ATOM 1947 C C . ALA B 1 120 ? -12.398 -15.797 6.172 1 96.56 120 ALA B C 1
ATOM 1949 O O . ALA B 1 120 ? -13.586 -15.836 5.82 1 96.56 120 ALA B O 1
ATOM 1950 N N . LYS B 1 121 ? -11.977 -16.125 7.352 1 93.44 121 LYS B N 1
ATOM 1951 C CA . LYS B 1 121 ? -12.938 -16.516 8.383 1 93.44 121 LYS B CA 1
ATOM 1952 C C . LYS B 1 121 ? -13.781 -15.328 8.828 1 93.44 121 LYS B C 1
ATOM 1954 O O . LYS B 1 121 ? -14.953 -15.5 9.188 1 93.44 121 LYS B O 1
ATOM 1959 N N . ALA B 1 122 ? -13.219 -14.148 8.766 1 94.38 122 ALA B N 1
ATOM 1960 C CA . ALA B 1 122 ? -13.875 -12.945 9.266 1 94.38 122 ALA B CA 1
ATOM 1961 C C . ALA B 1 122 ? -14.727 -12.289 8.18 1 94.38 122 ALA B C 1
ATOM 1963 O O . ALA B 1 122 ? -15.656 -11.539 8.484 1 94.38 122 ALA B O 1
ATOM 1964 N N . CYS B 1 123 ? -14.398 -12.539 6.992 1 93.19 123 CYS B N 1
ATOM 1965 C CA . CYS B 1 123 ? -15.125 -11.93 5.879 1 93.19 123 CYS B CA 1
ATOM 1966 C C . CYS B 1 123 ? -15.281 -12.914 4.73 1 93.19 123 CYS B C 1
ATOM 1968 O O . CYS B 1 123 ? -14.906 -14.086 4.852 1 93.19 123 CYS B O 1
ATOM 1970 N N . ASN B 1 124 ? -15.891 -12.625 3.686 1 93.19 124 ASN B N 1
ATOM 1971 C CA . ASN B 1 124 ? -16.219 -13.523 2.58 1 93.19 124 ASN B CA 1
ATOM 1972 C C . ASN B 1 124 ? -15.07 -13.617 1.581 1 93.19 124 ASN B C 1
ATOM 1974 O O . ASN B 1 124 ? -15.297 -13.688 0.372 1 93.19 124 ASN B O 1
ATOM 1978 N N . LEU B 1 125 ? -13.812 -13.602 2.121 1 97.38 125 LEU B N 1
ATOM 1979 C CA . LEU B 1 125 ? -12.656 -13.789 1.248 1 97.38 125 LEU B CA 1
ATOM 1980 C C . LEU B 1 125 ? -12.523 -15.242 0.827 1 97.38 125 LEU B C 1
ATOM 1982 O O . LEU B 1 125 ? -12.555 -16.141 1.67 1 97.38 125 LEU B O 1
ATOM 1986 N N . ARG B 1 126 ? -12.422 -15.508 -0.447 1 97.19 126 ARG B N 1
ATOM 1987 C CA . ARG B 1 126 ? -12.25 -16.859 -0.979 1 97.19 126 ARG B CA 1
ATOM 1988 C C . ARG B 1 126 ? -10.789 -17.141 -1.295 1 97.19 126 ARG B C 1
ATOM 1990 O O . ARG B 1 126 ? -10.125 -16.344 -1.961 1 97.19 126 ARG B O 1
ATOM 1997 N N . LEU B 1 127 ? -10.367 -18.234 -0.795 1 97.81 127 LEU B N 1
ATOM 1998 C CA . LEU B 1 127 ? -8.984 -18.625 -1.041 1 97.81 127 LEU B CA 1
ATOM 1999 C C . LEU B 1 127 ? -8.898 -19.594 -2.209 1 97.81 127 LEU B C 1
ATOM 2001 O O . LEU B 1 127 ? -9.82 -20.375 -2.443 1 97.81 127 LEU B O 1
ATOM 2005 N N . PHE B 1 128 ? -7.82 -19.453 -2.996 1 97.44 128 PHE B N 1
ATOM 2006 C CA . PHE B 1 128 ? -7.543 -20.344 -4.109 1 97.44 128 PHE B CA 1
ATOM 2007 C C . PHE B 1 128 ? -6.742 -21.547 -3.645 1 97.44 128 PHE B C 1
ATOM 2009 O O . PHE B 1 128 ? -5.617 -21.406 -3.16 1 97.44 128 PHE B O 1
ATOM 2016 N N . ASP B 1 129 ? -7.395 -22.75 -3.773 1 88.62 129 ASP B N 1
ATOM 2017 C CA . ASP B 1 129 ? -6.746 -23.984 -3.336 1 88.62 129 ASP B CA 1
ATOM 2018 C C . ASP B 1 129 ? -6.895 -25.094 -4.383 1 88.62 129 ASP B C 1
ATOM 2020 O O . ASP B 1 129 ? -6.668 -26.266 -4.09 1 88.62 129 ASP B O 1
ATOM 2024 N N . ASP B 1 130 ? -7.309 -24.75 -5.523 1 80.56 130 ASP B N 1
ATOM 2025 C CA . ASP B 1 130 ? -7.613 -25.703 -6.582 1 80.56 130 ASP B CA 1
ATOM 2026 C C . ASP B 1 130 ? -6.352 -26.109 -7.344 1 80.56 130 ASP B C 1
ATOM 2028 O O . ASP B 1 130 ? -6.145 -25.672 -8.484 1 80.56 130 ASP B O 1
ATOM 2032 N N . PHE B 1 131 ? -5.383 -26.609 -6.676 1 76.12 131 PHE B N 1
ATOM 2033 C CA . PHE B 1 131 ? -4.262 -27.109 -7.465 1 76.12 131 PHE B CA 1
ATOM 2034 C C . PHE B 1 131 ? -3.594 -28.281 -6.766 1 76.12 131 PHE B C 1
ATOM 2036 O O . PHE B 1 131 ? -3.793 -28.5 -5.566 1 76.12 131 PHE B O 1
#